Protein AF-0000000079048968 (afdb_homodimer)

Structure (mmCIF, N/CA/C/O backbone):
data_AF-0000000079048968-model_v1
#
loop_
_entity.id
_entity.type
_entity.pdbx_description
1 polymer 'Uncharacterized protein'
#
loop_
_atom_site.group_PDB
_atom_site.id
_atom_site.type_symbol
_atom_site.label_atom_id
_atom_site.label_alt_id
_atom_site.label_comp_id
_atom_site.label_asym_id
_atom_site.label_entity_id
_atom_site.label_seq_id
_atom_site.pdbx_PDB_ins_code
_atom_site.Cartn_x
_atom_site.Cartn_y
_atom_site.Cartn_z
_atom_site.occupancy
_atom_site.B_iso_or_equiv
_atom_site.auth_seq_id
_atom_site.auth_comp_id
_atom_site.auth_asym_id
_atom_site.auth_atom_id
_atom_site.pdbx_PDB_model_num
ATOM 1 N N . MET A 1 1 ? -10.867 -33.219 4.945 1 29.56 1 MET A N 1
ATOM 2 C CA . MET A 1 1 ? -9.625 -32.438 4.965 1 29.56 1 MET A CA 1
ATOM 3 C C . MET A 1 1 ? -9.797 -31.125 4.215 1 29.56 1 MET A C 1
ATOM 5 O O . MET A 1 1 ? -9.844 -31.094 2.984 1 29.56 1 MET A O 1
ATOM 9 N N . SER A 1 2 ? -10.805 -30.359 4.574 1 35.84 2 SER A N 1
ATOM 10 C CA . SER A 1 2 ? -11.273 -29.141 3.926 1 35.84 2 SER A CA 1
ATOM 11 C C . SER A 1 2 ? -10.117 -28.203 3.59 1 35.84 2 SER A C 1
ATOM 13 O O . SER A 1 2 ? -9.336 -27.844 4.469 1 35.84 2 SER A O 1
ATOM 15 N N . SER A 1 3 ? -9.398 -28.422 2.566 1 40.25 3 SER A N 1
ATOM 16 C CA . SER A 1 3 ? -8.266 -27.672 2.027 1 40.25 3 SER A CA 1
ATOM 17 C C . SER A 1 3 ? -8.391 -26.188 2.316 1 40.25 3 SER A C 1
ATOM 19 O O . SER A 1 3 ? -9.297 -25.531 1.809 1 40.25 3 SER A O 1
ATOM 21 N N . ILE A 1 4 ? -8.297 -25.797 3.586 1 47.09 4 ILE A N 1
ATOM 22 C CA . ILE A 1 4 ? -8.453 -24.422 4.074 1 47.09 4 ILE A CA 1
ATOM 23 C C . ILE A 1 4 ? -7.734 -23.453 3.143 1 47.09 4 ILE A C 1
ATOM 25 O O . ILE A 1 4 ? -6.516 -23.531 2.98 1 47.09 4 ILE A O 1
ATOM 29 N N . SER A 1 5 ? -8.453 -23.125 2.072 1 58.25 5 SER A N 1
ATOM 30 C CA . SER A 1 5 ? -7.996 -22.359 0.923 1 58.25 5 SER A CA 1
ATOM 31 C C . SER A 1 5 ? -7.184 -21.141 1.362 1 58.25 5 SER A C 1
ATOM 33 O O . SER A 1 5 ? -7.598 -20.406 2.256 1 58.25 5 SER A O 1
ATOM 35 N N . ARG A 1 6 ? -5.754 -21.203 1.35 1 74.44 6 ARG A N 1
ATOM 36 C CA . ARG A 1 6 ? -4.75 -20.188 1.641 1 74.44 6 ARG A CA 1
ATOM 37 C C . ARG A 1 6 ? -5.113 -18.859 0.983 1 74.44 6 ARG A C 1
ATOM 39 O O . ARG A 1 6 ? -5.602 -18.828 -0.147 1 74.44 6 ARG A O 1
ATOM 46 N N . LEU A 1 7 ? -5.289 -17.781 1.791 1 82.94 7 LEU A N 1
ATOM 47 C CA . LEU A 1 7 ? -5.562 -16.453 1.263 1 82.94 7 LEU A CA 1
ATOM 48 C C . LEU A 1 7 ? -4.508 -16.047 0.236 1 82.94 7 LEU A C 1
ATOM 50 O O . LEU A 1 7 ? -3.311 -16.219 0.468 1 82.94 7 LEU A O 1
ATOM 54 N N . SER A 1 8 ? -5.008 -15.656 -0.908 1 87.38 8 SER A N 1
ATOM 55 C CA . SER A 1 8 ? -4.105 -15.039 -1.877 1 87.38 8 SER A CA 1
ATOM 56 C C . SER A 1 8 ? -3.631 -13.672 -1.397 1 87.38 8 SER A C 1
ATOM 58 O O . SER A 1 8 ? -4.191 -13.109 -0.454 1 87.38 8 SER A O 1
ATOM 60 N N . THR A 1 9 ? -2.658 -13.25 -1.982 1 89.62 9 THR A N 1
ATOM 61 C CA . THR A 1 9 ? -2.164 -11.906 -1.68 1 89.62 9 THR A CA 1
ATOM 62 C C . THR A 1 9 ? -3.293 -10.883 -1.765 1 89.62 9 THR A C 1
ATOM 64 O O . THR A 1 9 ? -3.43 -10.031 -0.887 1 89.62 9 THR A O 1
ATOM 67 N N . VAL A 1 10 ? -4.078 -10.953 -2.768 1 88.38 10 VAL A N 1
ATOM 68 C CA . VAL A 1 10 ? -5.18 -10.031 -3.01 1 88.38 10 VAL A CA 1
ATOM 69 C C . VAL A 1 10 ? -6.211 -10.148 -1.89 1 88.38 10 VAL A C 1
ATOM 71 O O . VAL A 1 10 ? -6.734 -9.133 -1.414 1 88.38 10 VAL A O 1
ATOM 74 N N . GLU A 1 11 ? -6.484 -11.406 -1.559 1 89.88 11 GLU A N 1
ATOM 75 C CA . GLU A 1 11 ? -7.453 -11.609 -0.484 1 89.88 11 GLU A CA 1
ATOM 76 C C . GLU A 1 11 ? -6.945 -11.031 0.832 1 89.88 11 GLU A C 1
ATOM 78 O O . GLU A 1 11 ? -7.727 -10.484 1.618 1 89.88 11 GLU A O 1
ATOM 83 N N . VAL A 1 12 ? -5.746 -11.18 1.106 1 92 12 VAL A N 1
ATOM 84 C CA . VAL A 1 12 ? -5.137 -10.586 2.293 1 92 12 VAL A CA 1
ATOM 85 C C . VAL A 1 12 ? -5.328 -9.078 2.273 1 92 12 VAL A C 1
ATOM 87 O O . VAL A 1 12 ? -5.734 -8.484 3.277 1 92 12 VAL A O 1
ATOM 90 N N . MET A 1 13 ? -5.098 -8.422 1.169 1 92.12 13 MET A N 1
ATOM 91 C CA . MET A 1 13 ? -5.234 -6.977 1.039 1 92.12 13 MET A CA 1
ATOM 92 C C . MET A 1 13 ? -6.691 -6.551 1.221 1 92.12 13 MET A C 1
ATOM 94 O O . MET A 1 13 ? -6.969 -5.52 1.832 1 92.12 13 MET A O 1
ATOM 98 N N . ARG A 1 14 ? -7.516 -7.367 0.706 1 91.5 14 ARG A N 1
ATOM 99 C CA . ARG A 1 14 ? -8.945 -7.086 0.816 1 91.5 14 ARG A CA 1
ATOM 100 C C . ARG A 1 14 ? -9.398 -7.137 2.271 1 91.5 14 ARG A C 1
ATOM 102 O O . ARG A 1 14 ? -10.094 -6.23 2.738 1 91.5 14 ARG A O 1
ATOM 109 N N . VAL A 1 15 ? -9.023 -8.125 2.941 1 89.81 15 VAL A N 1
ATOM 110 C CA . VAL A 1 15 ? -9.406 -8.297 4.34 1 89.81 15 VAL A CA 1
ATOM 111 C C . VAL A 1 15 ? -8.766 -7.211 5.188 1 89.81 15 VAL A C 1
ATOM 113 O O . VAL A 1 15 ? -9.414 -6.625 6.062 1 89.81 15 VAL A O 1
ATOM 116 N N . ALA A 1 16 ? -7.492 -6.941 4.961 1 90.38 16 ALA A N 1
ATOM 117 C CA . ALA A 1 16 ? -6.797 -5.891 5.703 1 90.38 16 ALA A CA 1
ATOM 118 C C . ALA A 1 16 ? -7.469 -4.539 5.492 1 90.38 16 ALA A C 1
ATOM 120 O O . ALA A 1 16 ? -7.629 -3.764 6.438 1 90.38 16 ALA A O 1
ATOM 121 N N . GLY A 1 17 ? -7.832 -4.223 4.215 1 90.38 17 GLY A N 1
ATOM 122 C CA . GLY A 1 17 ? -8.539 -2.986 3.92 1 90.38 17 GLY A CA 1
ATOM 123 C C . GLY A 1 17 ? -9.852 -2.855 4.672 1 90.38 17 GLY A C 1
ATOM 124 O O . GLY A 1 17 ? -10.156 -1.79 5.215 1 90.38 17 GLY A O 1
ATOM 125 N N . ALA A 1 18 ? -10.586 -3.912 4.727 1 86.38 18 ALA A N 1
ATOM 126 C CA . ALA A 1 18 ? -11.859 -3.908 5.438 1 86.38 18 ALA A CA 1
ATOM 127 C C . ALA A 1 18 ? -11.656 -3.684 6.934 1 86.38 18 ALA A C 1
ATOM 129 O O . ALA A 1 18 ? -12.422 -2.959 7.57 1 86.38 18 ALA A O 1
ATOM 130 N N . ARG A 1 19 ? -10.727 -4.336 7.422 1 83.81 19 ARG A N 1
ATOM 131 C CA . ARG A 1 19 ? -10.398 -4.176 8.836 1 83.81 19 ARG A CA 1
ATOM 132 C C . ARG A 1 19 ? -9.977 -2.742 9.141 1 83.81 19 ARG A C 1
ATOM 134 O O . ARG A 1 19 ? -10.352 -2.189 10.18 1 83.81 19 ARG A O 1
ATOM 141 N N . PHE A 1 20 ? -9.211 -2.213 8.352 1 87.25 20 PHE A N 1
ATOM 142 C CA . PHE A 1 20 ? -8.734 -0.844 8.5 1 87.25 20 PHE A CA 1
ATOM 143 C C . PHE A 1 20 ? -9.898 0.135 8.547 1 87.25 20 PHE A C 1
ATOM 145 O O . PHE A 1 20 ? -9.891 1.081 9.336 1 87.25 20 PHE A O 1
ATOM 152 N N . ILE A 1 21 ? -10.852 -0.033 7.652 1 83.75 21 ILE A N 1
ATOM 153 C CA . ILE A 1 21 ? -12.023 0.832 7.621 1 83.75 21 ILE A CA 1
ATOM 154 C C . ILE A 1 21 ? -12.805 0.681 8.922 1 83.75 21 ILE A C 1
ATOM 156 O O . ILE A 1 21 ? -13.266 1.671 9.5 1 83.75 21 ILE A O 1
ATOM 160 N N . GLN A 1 22 ? -12.977 -0.577 9.289 1 78.38 22 GLN A N 1
ATOM 161 C CA . GLN A 1 22 ? -13.789 -0.859 10.469 1 78.38 22 GLN A CA 1
ATOM 162 C C . GLN A 1 22 ? -13.07 -0.428 11.742 1 78.38 22 GLN A C 1
ATOM 164 O O . GLN A 1 22 ? -13.695 0.061 12.68 1 78.38 22 GLN A O 1
ATOM 169 N N . PHE A 1 23 ? -11.789 -0.833 11.797 1 71 23 PHE A N 1
ATOM 170 C CA . PHE A 1 23 ? -11.039 -0.586 13.023 1 71 23 PHE A CA 1
ATOM 171 C C . PHE A 1 23 ? -10.039 0.549 12.82 1 71 23 PHE A C 1
ATOM 173 O O . PHE A 1 23 ? -9.383 0.633 11.781 1 71 23 PHE A O 1
ATOM 180 N N . SER A 1 24 ? -10.469 1.786 12.836 1 58.38 24 SER A N 1
ATOM 181 C CA . SER A 1 24 ? -9.578 2.924 12.609 1 58.38 24 SER A CA 1
ATOM 182 C C . SER A 1 24 ? -8.188 2.656 13.164 1 58.38 24 SER A C 1
ATOM 184 O O . SER A 1 24 ? -7.977 1.686 13.891 1 58.38 24 SER A O 1
ATOM 186 N N . SER A 1 25 ? -7.18 3.48 12.578 1 57.44 25 SER A N 1
ATOM 187 C CA . SER A 1 25 ? -5.809 3.588 13.07 1 57.44 25 SER A CA 1
ATOM 188 C C . SER A 1 25 ? -5.766 3.701 14.586 1 57.44 25 SER A C 1
ATOM 190 O O . SER A 1 25 ? -4.695 3.65 15.195 1 57.44 25 SER A O 1
ATOM 192 N N . GLN A 1 26 ? -6.938 3.92 15.133 1 52.16 26 GLN A N 1
ATOM 193 C CA . GLN A 1 26 ? -6.961 4.227 16.562 1 52.16 26 GLN A CA 1
ATOM 194 C C . GLN A 1 26 ? -6.496 3.031 17.391 1 52.16 26 GLN A C 1
ATOM 196 O O . GLN A 1 26 ? -5.953 3.201 18.469 1 52.16 26 GLN A O 1
ATOM 201 N N . ARG A 1 27 ? -6.859 1.963 16.938 1 51.16 27 ARG A N 1
ATOM 202 C CA . ARG A 1 27 ? -6.344 0.844 17.719 1 51.16 27 ARG A CA 1
ATOM 203 C C . ARG A 1 27 ? -4.828 0.943 17.891 1 51.16 27 ARG A C 1
ATOM 205 O O . ARG A 1 27 ? -4.277 0.485 18.891 1 51.16 27 ARG A O 1
ATOM 212 N N . TYR A 1 28 ? -4.207 1.439 16.781 1 52.19 28 TYR A N 1
ATOM 213 C CA . TYR A 1 28 ? -2.756 1.553 16.891 1 52.19 28 TYR A CA 1
ATOM 214 C C . TYR A 1 28 ? -2.365 2.826 17.641 1 52.19 28 TYR A C 1
ATOM 216 O 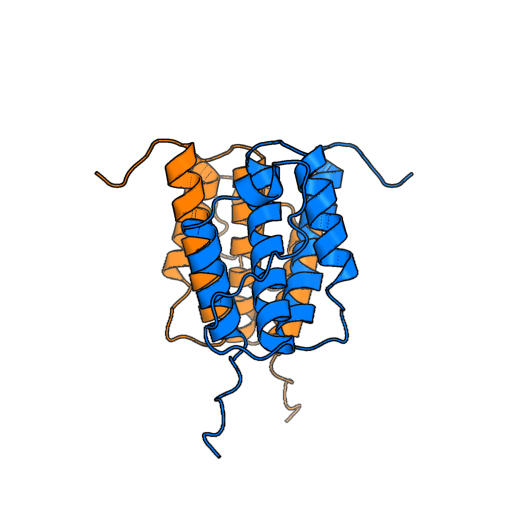O . TYR A 1 28 ? -1.198 3.012 17.984 1 52.19 28 TYR A O 1
ATOM 224 N N . ALA A 1 29 ? -3.158 3.754 17.625 1 47.25 29 ALA A N 1
ATOM 225 C CA . ALA A 1 29 ? -2.873 4.965 18.391 1 47.25 29 ALA A CA 1
ATOM 226 C C . ALA A 1 29 ? -2.66 4.641 19.875 1 47.25 29 ALA A C 1
ATOM 228 O O . ALA A 1 29 ? -2.002 5.395 20.594 1 47.25 29 ALA A O 1
ATOM 229 N N . ASP A 1 30 ? -3.623 4.055 20.562 1 47.16 30 ASP A N 1
ATOM 230 C CA . ASP A 1 30 ? -3.42 3.826 22 1 47.16 30 ASP A CA 1
ATOM 231 C C . ASP A 1 30 ? -2.199 2.941 22.25 1 47.16 30 ASP A C 1
ATOM 233 O O . ASP A 1 30 ? -1.809 2.158 21.375 1 47.16 30 ASP A O 1
ATOM 237 N N . ASP A 1 31 ? -1.173 3.496 23.031 1 44.66 31 ASP A N 1
ATOM 238 C CA . ASP A 1 31 ? 0.094 2.895 23.438 1 44.66 31 ASP A CA 1
ATOM 239 C C . ASP A 1 31 ? 0.018 1.371 23.391 1 44.66 31 ASP A C 1
ATOM 241 O O . ASP A 1 31 ? 1.009 0.687 23.656 1 44.66 31 ASP A O 1
ATOM 245 N N . SER A 1 32 ? -1.001 0.853 23.625 1 41.59 32 SER A N 1
ATOM 246 C CA . SER A 1 32 ? -0.986 -0.601 23.75 1 41.59 32 SER A CA 1
ATOM 247 C C . SER A 1 32 ? -0.974 -1.275 22.375 1 41.59 32 SER A C 1
ATOM 249 O O . SER A 1 32 ? -1.974 -1.248 21.656 1 41.59 32 SER A O 1
ATOM 251 N N . ILE A 1 33 ? -0.007 -1.02 21.562 1 44.31 33 ILE A N 1
ATOM 252 C CA . ILE A 1 33 ? 0.066 -1.93 20.422 1 44.31 33 ILE A CA 1
ATOM 253 C C . ILE A 1 33 ? -0.7 -3.213 20.734 1 44.31 33 ILE A C 1
ATOM 255 O O . ILE A 1 33 ? -0.333 -3.953 21.656 1 44.31 33 ILE A O 1
ATOM 259 N N . PRO A 1 34 ? -1.94 -3.266 20.797 1 39.47 34 PRO A N 1
ATOM 260 C CA . PRO A 1 34 ? -2.527 -4.535 21.234 1 39.47 34 PRO A CA 1
ATOM 261 C C . PRO A 1 34 ? -1.758 -5.75 20.719 1 39.47 34 PRO A C 1
ATOM 263 O O . PRO A 1 34 ? -1.292 -5.75 19.578 1 39.47 34 PRO A O 1
ATOM 266 N N . LYS A 1 35 ? -0.918 -6.219 21.578 1 39.16 35 LYS A N 1
ATOM 267 C CA . LYS A 1 35 ? -0.335 -7.523 21.281 1 39.16 35 LYS A CA 1
ATOM 268 C C . LYS A 1 35 ? -1.228 -8.32 20.328 1 39.16 35 LYS A C 1
ATOM 270 O O . LYS A 1 35 ? -0.743 -9.18 19.594 1 39.16 35 LYS A O 1
ATOM 275 N N . HIS A 1 36 ? -2.492 -8.656 20.906 1 38.12 36 HIS A N 1
ATOM 276 C CA . HIS A 1 36 ? -3.299 -9.68 20.25 1 38.12 36 HIS A CA 1
ATOM 277 C C . HIS A 1 36 ? -3.76 -9.211 18.875 1 38.12 36 HIS A C 1
ATOM 279 O O . HIS A 1 36 ? -4.941 -8.914 18.688 1 38.12 36 HIS A O 1
ATOM 285 N N . VAL A 1 37 ? -3.346 -8.102 18.469 1 40.94 37 VAL A N 1
ATOM 286 C CA . VAL A 1 37 ? -3.824 -7.578 17.203 1 40.94 37 VAL A CA 1
ATOM 287 C C . VAL A 1 37 ? -4.531 -8.688 16.422 1 40.94 37 VAL A C 1
ATOM 289 O O . VAL A 1 37 ? -5.609 -8.469 15.859 1 40.94 37 VAL A O 1
ATOM 292 N N . LEU A 1 38 ? -3.771 -9.477 15.547 1 41.47 38 LEU A N 1
ATOM 293 C CA . LEU A 1 38 ? -4.656 -10.195 14.633 1 41.47 38 LEU A CA 1
ATOM 294 C C . LEU A 1 38 ? -5.797 -10.867 15.398 1 41.47 38 LEU A C 1
ATOM 296 O O . LEU A 1 38 ? -5.602 -11.914 16.016 1 41.47 38 LEU A O 1
ATOM 300 N N . GLY A 1 39 ? -6.227 -10.289 16.344 1 38.47 39 GLY A N 1
ATOM 301 C CA . GLY A 1 39 ? -7.531 -10.844 16.688 1 38.47 39 GLY A CA 1
ATOM 302 C C . GLY A 1 39 ? -8.305 -11.32 15.461 1 38.47 39 GLY A C 1
ATOM 303 O O . GLY A 1 39 ? -9.195 -10.625 14.977 1 38.47 39 GLY A O 1
ATOM 304 N N . CYS A 1 40 ? -7.602 -11.562 14.523 1 38.53 40 CYS A N 1
ATOM 305 C CA . CYS A 1 40 ? -8.32 -12.211 13.43 1 38.53 40 CYS A CA 1
ATOM 306 C C . CYS A 1 40 ? -9.523 -12.977 13.953 1 38.53 40 CYS A C 1
ATOM 308 O O . CYS A 1 40 ? -9.391 -13.859 14.805 1 38.53 40 CYS A O 1
ATOM 310 N N . THR A 1 41 ? -10.453 -12.273 14.352 1 43.78 41 THR A N 1
ATOM 311 C CA . THR A 1 41 ? -11.625 -13.133 14.289 1 43.78 41 THR A CA 1
ATOM 312 C C . THR A 1 41 ? -11.414 -14.266 13.289 1 43.78 41 THR A C 1
ATOM 314 O O . THR A 1 41 ? -10.727 -14.094 12.281 1 43.78 41 THR A O 1
ATOM 317 N N . PRO A 1 42 ? -11.578 -15.516 13.758 1 50.94 42 PRO A N 1
ATOM 318 C CA . PRO A 1 42 ? -11.328 -16.766 13.031 1 50.94 42 PRO A CA 1
ATOM 319 C C . PRO A 1 42 ? -11.812 -16.719 11.586 1 50.94 42 PRO A C 1
ATOM 321 O O . PRO A 1 42 ? -13.016 -16.594 11.344 1 50.94 42 PRO A O 1
ATOM 324 N N . LEU A 1 43 ? -11.344 -15.688 10.859 1 58.81 43 LEU A N 1
ATOM 325 C CA . LEU A 1 43 ? -11.734 -15.992 9.484 1 58.81 43 LEU A CA 1
ATOM 326 C C . LEU A 1 43 ? -11.219 -17.359 9.062 1 58.81 43 LEU A C 1
ATOM 328 O O . LEU A 1 43 ? -11.141 -17.656 7.871 1 58.81 43 LEU A O 1
ATOM 332 N N . GLY A 1 44 ? -11.031 -18.016 10.398 1 73.25 44 GLY A N 1
ATOM 333 C CA . GLY A 1 44 ? -10.516 -19.328 10.055 1 73.25 44 GLY A CA 1
ATOM 334 C C . GLY A 1 44 ? -9.164 -19.281 9.359 1 73.25 44 GLY A C 1
ATOM 335 O O . GLY A 1 44 ? -8.82 -20.172 8.578 1 73.25 44 GLY A O 1
ATOM 336 N N . LEU A 1 45 ? -8.445 -18.188 9.68 1 77.06 45 LEU A N 1
ATOM 337 C CA . LEU A 1 45 ? -7.16 -18.016 9 1 77.06 45 LEU A CA 1
ATOM 338 C C . LEU A 1 45 ? -6.062 -18.797 9.711 1 77.06 45 LEU A C 1
ATOM 340 O O . LEU A 1 45 ? -6.113 -18.984 10.93 1 77.06 45 LEU A O 1
ATOM 344 N N . SER A 1 46 ? -5.141 -19.25 8.875 1 85.81 46 SER A N 1
ATOM 345 C CA . SER A 1 46 ? -3.918 -19.812 9.438 1 85.81 46 SER A CA 1
ATOM 346 C C . SER A 1 46 ? -3.084 -18.75 10.133 1 85.81 46 SER A C 1
ATOM 348 O O . SER A 1 46 ? -3.357 -17.562 9.992 1 85.81 46 SER A O 1
ATOM 350 N N . ASP A 1 47 ? -2.152 -19.219 10.93 1 84.38 47 ASP A N 1
ATOM 351 C CA . ASP A 1 47 ? -1.265 -18.281 11.609 1 84.38 47 ASP A CA 1
ATOM 352 C C . ASP A 1 47 ? -0.576 -17.344 10.617 1 84.38 47 ASP A C 1
ATOM 354 O O . ASP A 1 47 ? -0.477 -16.141 10.859 1 84.38 47 ASP A O 1
ATOM 358 N N . GLN A 1 48 ? -0.081 -17.859 9.531 1 88.62 48 GLN A N 1
ATOM 359 C CA . GLN A 1 48 ? 0.603 -17.047 8.531 1 88.62 48 GLN A CA 1
ATOM 360 C C . GLN A 1 48 ? -0.355 -16.062 7.879 1 88.62 48 GLN A C 1
ATOM 362 O O . GLN A 1 48 ? 0.012 -14.914 7.625 1 88.62 48 GLN A O 1
ATOM 367 N N . GLU A 1 49 ? -1.534 -16.531 7.621 1 88.5 49 GLU A N 1
ATOM 368 C CA . GLU A 1 49 ? -2.535 -15.648 7.027 1 88.5 49 GLU A CA 1
ATOM 369 C C . GLU A 1 49 ? -2.873 -14.484 7.961 1 88.5 49 GLU A C 1
ATOM 371 O O . GLU A 1 49 ? -3.018 -13.344 7.512 1 88.5 49 GLU A O 1
ATOM 376 N N . ALA A 1 50 ? -3.01 -14.742 9.125 1 87.31 50 ALA A N 1
ATOM 377 C CA . ALA A 1 50 ? -3.305 -13.703 10.117 1 87.31 50 ALA A CA 1
ATOM 378 C C . ALA A 1 50 ? -2.174 -12.688 10.195 1 87.31 50 ALA A C 1
ATOM 380 O O . ALA A 1 50 ? -2.422 -11.484 10.305 1 87.31 50 ALA A O 1
ATOM 381 N N . LYS A 1 51 ? -0.987 -13.18 10.18 1 89.81 51 LYS A N 1
ATOM 382 C CA . LYS A 1 51 ? 0.175 -12.297 10.203 1 89.81 51 LYS A CA 1
ATOM 383 C C . LYS A 1 51 ? 0.22 -11.414 8.953 1 89.81 5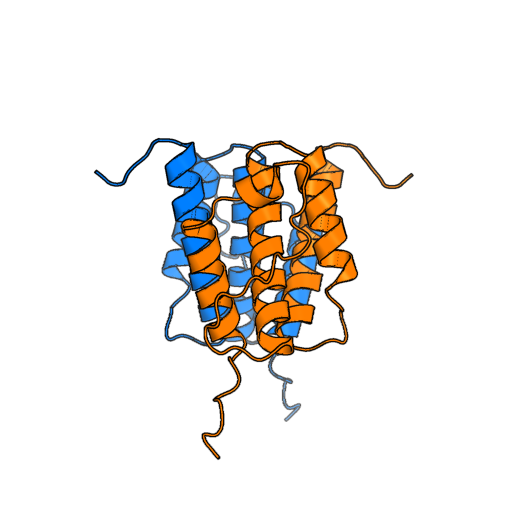1 LYS A C 1
ATOM 385 O O . LYS A 1 51 ? 0.575 -10.242 9.031 1 89.81 51 LYS A O 1
ATOM 390 N N . ASP A 1 52 ? -0.139 -12.039 7.906 1 93.31 52 ASP A N 1
ATOM 391 C CA . ASP A 1 52 ? -0.143 -11.297 6.648 1 93.31 52 ASP A CA 1
ATOM 392 C C . ASP A 1 52 ? -1.209 -10.203 6.66 1 93.31 52 ASP A C 1
ATOM 394 O O . ASP A 1 52 ? -0.965 -9.086 6.199 1 93.31 52 ASP A O 1
ATOM 398 N N . VAL A 1 53 ? -2.336 -10.516 7.121 1 91.19 53 VAL A N 1
ATOM 399 C CA . VAL A 1 53 ? -3.41 -9.531 7.215 1 91.19 53 VAL A CA 1
ATOM 400 C C . VAL A 1 53 ? -2.996 -8.406 8.156 1 91.19 53 VAL A C 1
ATOM 402 O O . VAL A 1 53 ? -3.219 -7.227 7.863 1 91.19 53 VAL A O 1
ATOM 405 N N . GLU A 1 54 ? -2.438 -8.766 9.242 1 90.06 54 GLU A N 1
ATOM 406 C CA . GLU A 1 54 ? -1.98 -7.766 10.195 1 90.06 54 GLU A CA 1
ATOM 407 C C . GLU A 1 54 ? -0.92 -6.855 9.586 1 90.06 54 GLU A C 1
ATOM 409 O O . GLU A 1 54 ? -0.935 -5.641 9.797 1 90.06 54 GLU A O 1
ATOM 414 N N . LEU A 1 55 ? -0.042 -7.453 8.914 1 93.5 55 LEU A N 1
ATOM 415 C CA . LEU A 1 55 ? 1.031 -6.688 8.289 1 93.5 55 LEU A CA 1
ATOM 416 C C . LEU A 1 55 ? 0.468 -5.676 7.293 1 93.5 55 LEU A C 1
ATOM 418 O O . LEU A 1 55 ? 0.878 -4.512 7.285 1 93.5 55 LEU A O 1
ATOM 422 N N . ALA A 1 56 ? -0.42 -6.176 6.465 1 93.38 56 ALA A N 1
ATOM 423 C CA . ALA A 1 56 ? -1.065 -5.285 5.504 1 93.38 56 ALA A CA 1
ATOM 424 C C . ALA A 1 56 ? -1.857 -4.191 6.215 1 93.38 56 ALA A C 1
ATOM 426 O O . ALA A 1 56 ? -1.865 -3.039 5.781 1 93.38 56 ALA A O 1
ATOM 427 N N . HIS A 1 57 ? -2.457 -4.516 7.266 1 90.44 57 HIS A N 1
ATOM 428 C CA . HIS A 1 57 ? -3.189 -3.551 8.078 1 90.44 57 HIS A CA 1
ATOM 429 C C . HIS A 1 57 ? -2.25 -2.512 8.68 1 90.44 57 HIS A C 1
ATOM 431 O O . HIS A 1 57 ? -2.592 -1.329 8.75 1 90.44 57 HIS A O 1
ATOM 437 N N . LEU A 1 58 ? -1.158 -2.904 9.141 1 91.19 58 LEU A N 1
ATOM 438 C CA . LEU A 1 58 ? -0.175 -1.999 9.727 1 91.19 58 LEU A CA 1
ATOM 439 C C . LEU A 1 58 ? 0.279 -0.958 8.711 1 91.19 58 LEU A C 1
ATOM 441 O O . LEU A 1 58 ? 0.475 0.209 9.055 1 91.19 58 LEU A O 1
ATOM 445 N N . LEU A 1 59 ? 0.469 -1.429 7.488 1 93.25 59 LEU A N 1
ATOM 446 C CA . LEU A 1 59 ? 0.866 -0.491 6.445 1 93.25 59 LEU A CA 1
ATOM 447 C C . LEU A 1 59 ? -0.193 0.59 6.254 1 93.25 59 LEU A C 1
ATOM 449 O O . LEU A 1 59 ? 0.135 1.773 6.145 1 93.25 59 LEU A O 1
ATOM 453 N N . LEU A 1 60 ? -1.436 0.163 6.238 1 92.12 60 LEU A N 1
ATOM 454 C CA . LEU A 1 60 ? -2.533 1.112 6.086 1 92.12 60 LEU A CA 1
ATOM 455 C C . LEU A 1 60 ? -2.617 2.043 7.289 1 92.12 60 LEU A C 1
ATOM 457 O O . LEU A 1 60 ? -2.836 3.248 7.137 1 92.12 60 LEU A O 1
ATOM 461 N N . ALA A 1 61 ? -2.441 1.527 8.438 1 90.75 61 ALA A N 1
ATOM 462 C CA . ALA A 1 61 ? -2.492 2.324 9.664 1 90.75 61 ALA A CA 1
ATOM 463 C C . ALA A 1 61 ? -1.341 3.324 9.711 1 90.75 61 ALA A C 1
ATOM 465 O O . ALA A 1 61 ? -1.516 4.457 10.164 1 90.75 61 ALA A O 1
ATOM 466 N N . PHE A 1 62 ? -0.216 2.908 9.25 1 90.94 62 PHE A N 1
ATOM 467 C CA . PHE A 1 62 ? 0.952 3.777 9.164 1 90.94 62 PHE A CA 1
ATOM 468 C C . PHE A 1 62 ? 0.652 5.016 8.328 1 90.94 62 PHE A C 1
ATOM 470 O O . PHE A 1 62 ? 0.939 6.137 8.742 1 90.94 62 PHE A O 1
ATOM 477 N N . THR A 1 63 ? 0.129 4.773 7.129 1 90.5 63 THR A N 1
ATOM 478 C CA . THR A 1 63 ? -0.187 5.867 6.215 1 90.5 63 THR A CA 1
ATOM 479 C C . THR A 1 63 ? -1.241 6.789 6.816 1 90.5 63 THR A C 1
ATOM 481 O O . THR A 1 63 ? -1.202 8.008 6.609 1 90.5 63 THR A O 1
ATOM 484 N N . ASP A 1 64 ? -2.145 6.266 7.602 1 87.19 64 ASP A N 1
ATOM 485 C CA . ASP A 1 64 ? -3.197 7.035 8.258 1 87.19 64 ASP A CA 1
ATOM 486 C C . ASP A 1 64 ? -2.619 7.965 9.32 1 87.19 64 ASP A C 1
ATOM 488 O O . ASP A 1 64 ? -3.033 9.117 9.438 1 87.19 64 ASP A O 1
ATOM 492 N N . MET A 1 65 ? -1.638 7.434 10.055 1 88 65 MET A N 1
ATOM 493 C CA . MET A 1 65 ? -1.038 8.234 11.125 1 88 65 MET A CA 1
ATOM 494 C C . MET A 1 65 ? -0.154 9.336 10.547 1 88 65 MET A C 1
ATOM 496 O O . MET A 1 65 ? -0.055 10.422 11.125 1 88 65 MET A O 1
ATOM 500 N N . VAL A 1 66 ? 0.431 9.062 9.414 1 84.81 66 VAL A N 1
ATOM 501 C CA . VAL A 1 66 ? 1.195 10.086 8.719 1 84.81 66 VAL A CA 1
ATOM 502 C C . VAL A 1 66 ? 0.262 11.211 8.266 1 84.81 66 VAL A C 1
ATOM 504 O O . VAL A 1 66 ? 0.575 12.391 8.438 1 84.81 66 VAL A O 1
ATOM 507 N N . GLY A 1 67 ? -0.857 10.852 7.793 1 82.81 67 GLY A N 1
ATOM 508 C CA . GLY A 1 67 ? -1.849 11.82 7.359 1 82.81 67 GLY A CA 1
ATOM 509 C C . GLY A 1 67 ? -2.363 12.695 8.492 1 82.81 67 GLY A C 1
ATOM 510 O O . GLY A 1 67 ? -2.645 13.875 8.289 1 82.81 67 GLY A O 1
ATOM 511 N N . LYS A 1 68 ? -2.43 12.109 9.602 1 82.5 68 LYS A N 1
ATOM 512 C CA . LYS A 1 68 ? -2.906 12.828 10.781 1 82.5 68 LYS A CA 1
ATOM 513 C C . LYS A 1 68 ? -1.77 13.578 11.461 1 82.5 68 LYS A C 1
ATOM 515 O O . LYS A 1 68 ? -1.971 14.211 12.508 1 82.5 68 LYS A O 1
ATOM 520 N N . GLN A 1 69 ? -0.608 13.453 10.914 1 83.19 69 GLN A N 1
ATOM 521 C CA . GLN A 1 69 ? 0.609 14.094 11.406 1 83.19 69 GLN A CA 1
ATOM 522 C C . GLN A 1 69 ? 0.927 13.648 12.828 1 83.19 69 GLN A C 1
ATOM 524 O O . GLN A 1 69 ? 1.364 14.445 13.656 1 83.19 69 GLN A O 1
ATOM 529 N N . GLN A 1 70 ? 0.545 12.453 13.148 1 85.38 70 GLN A N 1
ATOM 530 C CA . GLN A 1 70 ? 0.952 11.789 14.383 1 85.38 70 GLN A CA 1
ATOM 531 C C . GLN A 1 70 ? 2.213 10.953 14.164 1 85.38 70 GLN A C 1
ATOM 533 O O . GLN A 1 70 ? 2.164 9.727 14.203 1 85.38 70 GLN A O 1
ATOM 538 N N . TYR A 1 71 ? 3.316 11.602 14.078 1 84.5 71 TYR A N 1
ATOM 539 C CA . TYR A 1 71 ? 4.555 11.031 13.57 1 84.5 71 TYR A CA 1
ATOM 540 C C . TYR A 1 71 ? 5.148 10.039 14.562 1 84.5 71 TYR A C 1
ATOM 542 O O . TYR A 1 71 ? 5.77 9.047 14.164 1 84.5 71 TYR A O 1
ATOM 550 N N . ASP A 1 72 ? 4.891 10.312 15.867 1 87.38 72 ASP A N 1
ATOM 551 C CA . ASP A 1 72 ? 5.387 9.352 16.844 1 87.38 72 ASP A CA 1
ATOM 552 C C . ASP A 1 72 ? 4.684 8 16.703 1 87.38 72 ASP A C 1
ATOM 554 O O . ASP A 1 72 ? 5.324 6.949 16.75 1 87.38 72 ASP A O 1
ATOM 558 N N . ARG A 1 73 ? 3.439 8.062 16.531 1 86.75 73 ARG A N 1
ATOM 559 C CA . ARG A 1 73 ? 2.666 6.844 16.312 1 86.75 73 ARG A CA 1
ATOM 560 C C . ARG A 1 73 ? 3.002 6.211 14.969 1 86.75 73 ARG A C 1
ATOM 562 O O . ARG A 1 73 ? 3.131 4.992 14.867 1 86.75 73 ARG A O 1
ATOM 569 N N . ALA A 1 74 ? 3.074 7.047 13.953 1 89.69 74 ALA A N 1
ATOM 570 C CA . ALA A 1 74 ? 3.451 6.562 12.633 1 89.69 74 ALA A CA 1
ATOM 571 C C . ALA A 1 74 ? 4.773 5.801 12.68 1 89.69 74 ALA A C 1
ATOM 573 O O . ALA A 1 74 ? 4.922 4.758 12.039 1 89.69 74 ALA A O 1
ATOM 574 N N . ARG A 1 75 ? 5.68 6.297 13.477 1 88.56 75 ARG A N 1
ATOM 575 C CA . ARG A 1 75 ? 6.996 5.676 13.586 1 88.56 75 ARG A CA 1
ATOM 576 C C . ARG A 1 75 ? 6.902 4.309 14.258 1 88.56 75 ARG A C 1
ATOM 578 O O . ARG A 1 75 ? 7.617 3.377 13.875 1 88.56 75 ARG A O 1
ATOM 585 N N . LYS A 1 76 ? 6.121 4.215 15.234 1 89.5 76 LYS A N 1
ATOM 586 C CA . LYS A 1 76 ? 5.91 2.926 15.891 1 89.5 76 LYS A CA 1
ATOM 587 C C . LYS A 1 76 ? 5.352 1.895 14.914 1 89.5 76 LYS A C 1
ATOM 589 O O . LYS A 1 76 ? 5.82 0.755 14.875 1 89.5 76 LYS A O 1
ATOM 594 N N . LEU A 1 77 ? 4.406 2.279 14.188 1 90.06 77 LEU A N 1
ATOM 595 C CA . LEU A 1 77 ? 3.791 1.398 13.195 1 90.06 77 LEU A CA 1
ATOM 596 C C . LEU A 1 77 ? 4.785 1.037 12.102 1 90.06 77 LEU A C 1
ATOM 598 O O . LEU A 1 77 ? 4.836 -0.111 11.648 1 90.06 77 LEU A O 1
ATOM 602 N N . GLN A 1 78 ? 5.52 2 11.672 1 92.06 78 GLN A N 1
ATOM 603 C CA . GLN A 1 78 ? 6.57 1.773 10.688 1 92.06 78 GLN A CA 1
ATOM 604 C C . GLN A 1 78 ? 7.582 0.743 11.188 1 92.06 78 GLN A C 1
ATOM 606 O O . GLN A 1 78 ? 8.008 -0.133 10.43 1 92.06 78 GLN A O 1
ATOM 611 N N . ASN A 1 79 ? 7.969 0.909 12.391 1 92.25 79 ASN A N 1
ATOM 612 C CA . ASN A 1 79 ? 8.898 -0.049 12.984 1 92.25 79 ASN A CA 1
ATOM 613 C C . ASN A 1 79 ? 8.312 -1.457 13.008 1 92.25 79 ASN A C 1
ATOM 615 O O . ASN A 1 79 ? 9.016 -2.434 12.75 1 92.25 79 ASN A O 1
ATOM 619 N N . LEU A 1 80 ? 7.109 -1.522 13.297 1 90.62 80 LEU A N 1
ATOM 620 C CA . LEU A 1 80 ? 6.438 -2.818 13.289 1 90.62 80 LEU A CA 1
ATOM 621 C C . LEU A 1 80 ? 6.406 -3.414 11.891 1 90.62 80 LEU A C 1
ATOM 623 O O . LEU A 1 80 ? 6.641 -4.609 11.711 1 90.62 80 LEU A O 1
ATOM 627 N N . CYS A 1 81 ? 6.078 -2.633 10.852 1 93.31 81 CYS A N 1
ATOM 628 C CA . CYS A 1 81 ? 6.133 -3.09 9.469 1 93.31 81 CYS A CA 1
ATOM 629 C C . CYS A 1 81 ? 7.52 -3.615 9.117 1 93.31 81 CYS A C 1
ATOM 631 O O . CYS A 1 81 ? 7.652 -4.68 8.516 1 93.31 81 CYS A O 1
ATOM 633 N N . HIS A 1 82 ? 8.484 -2.852 9.57 1 91.31 82 HIS A N 1
ATOM 634 C CA . HIS A 1 82 ? 9.867 -3.201 9.266 1 91.31 82 HIS A CA 1
ATOM 635 C C . HIS A 1 82 ? 10.25 -4.535 9.891 1 91.31 82 HIS A C 1
ATOM 637 O O . HIS A 1 82 ? 10.945 -5.344 9.273 1 91.31 82 HIS A O 1
ATOM 643 N N . PHE A 1 83 ? 9.805 -4.789 11.039 1 91.38 83 PHE A N 1
ATOM 644 C CA . PHE A 1 83 ? 10.148 -6 11.781 1 91.38 83 PHE A CA 1
ATOM 645 C C . PHE A 1 83 ? 9.422 -7.211 11.195 1 91.38 83 PHE A C 1
ATOM 647 O O . PHE A 1 83 ? 9.969 -8.312 11.172 1 91.38 83 PHE A O 1
ATOM 654 N N . LEU A 1 84 ? 8.266 -6.98 10.711 1 93.56 84 LEU A N 1
ATOM 655 C CA . LEU A 1 84 ? 7.406 -8.094 10.328 1 93.56 84 LEU A CA 1
ATOM 656 C C . LEU A 1 84 ? 7.508 -8.367 8.828 1 93.56 84 LEU A C 1
ATOM 658 O O . LEU A 1 84 ? 7.102 -9.43 8.359 1 93.56 84 LEU A O 1
ATOM 662 N N . SER A 1 85 ? 7.973 -7.461 8.094 1 94.75 85 SER A N 1
ATOM 663 C CA . SER A 1 85 ? 8.102 -7.656 6.656 1 94.75 85 SER A CA 1
ATOM 664 C C . SER A 1 85 ? 9.539 -7.977 6.266 1 94.75 85 SER A C 1
ATOM 666 O O . SER A 1 85 ? 10.438 -7.938 7.109 1 94.75 85 SER A O 1
ATOM 668 N N . SER A 1 86 ? 9.703 -8.453 5.012 1 94.06 86 SER A N 1
ATOM 669 C CA . SER A 1 86 ? 11.008 -8.812 4.473 1 94.06 86 SER A CA 1
ATOM 670 C C . SER A 1 86 ? 11.023 -8.711 2.949 1 94.06 86 SER A C 1
ATOM 672 O O . SER A 1 86 ? 10.047 -9.062 2.289 1 94.06 86 SER A O 1
ATOM 674 N N . SER A 1 87 ? 12.188 -8.336 2.418 1 92.38 87 SER A N 1
ATOM 675 C CA . SER A 1 87 ? 12.344 -8.266 0.968 1 92.38 87 SER A CA 1
ATOM 676 C C . SER A 1 87 ? 12.445 -9.656 0.35 1 92.38 87 SER A C 1
ATOM 678 O O . SER A 1 87 ? 12.336 -9.805 -0.868 1 92.38 87 SER A O 1
ATOM 680 N N . THR A 1 88 ? 12.641 -10.672 1.2 1 92.81 88 THR A N 1
ATOM 681 C CA . THR A 1 88 ? 12.766 -12.039 0.705 1 92.81 88 THR A CA 1
ATOM 682 C C . THR A 1 88 ? 11.633 -12.906 1.23 1 92.81 88 THR A C 1
ATOM 684 O O . THR A 1 88 ? 11.672 -14.133 1.095 1 92.81 88 THR A O 1
ATOM 687 N N . GLY A 1 89 ? 10.633 -12.328 1.88 1 93.62 89 GLY A N 1
ATOM 688 C CA . GLY A 1 89 ? 9.5 -13.07 2.408 1 93.62 89 GLY A CA 1
ATOM 689 C C . GLY A 1 89 ? 8.461 -13.414 1.352 1 93.62 89 GLY A C 1
ATOM 690 O O . GLY A 1 89 ? 8.781 -13.469 0.161 1 93.62 89 GLY A O 1
ATOM 691 N N . ASN A 1 90 ? 7.258 -13.812 1.799 1 92.19 90 ASN A N 1
ATOM 692 C CA . ASN A 1 90 ? 6.176 -14.07 0.855 1 92.19 90 ASN A CA 1
ATOM 693 C C . ASN A 1 90 ? 5.691 -12.789 0.188 1 92.19 90 ASN A C 1
ATOM 695 O O . ASN A 1 90 ? 6.23 -11.711 0.439 1 92.19 90 ASN A O 1
ATOM 699 N N . THR A 1 91 ? 4.797 -12.906 -0.665 1 92.75 91 THR A N 1
ATOM 700 C CA . THR A 1 91 ? 4.395 -11.797 -1.516 1 92.75 91 THR A CA 1
ATOM 701 C C . THR A 1 91 ? 3.875 -10.633 -0.675 1 92.75 91 THR A C 1
ATOM 703 O O . THR A 1 91 ? 4.215 -9.477 -0.929 1 92.75 91 THR A O 1
ATOM 706 N N . VAL A 1 92 ? 3.061 -10.875 0.324 1 94.5 92 VAL A N 1
ATOM 707 C CA . VAL A 1 92 ? 2.51 -9.82 1.173 1 94.5 92 VAL A CA 1
ATOM 708 C C . VAL A 1 92 ? 3.641 -9.109 1.916 1 94.5 92 VAL A C 1
ATOM 710 O O . VAL A 1 92 ? 3.678 -7.879 1.971 1 94.5 92 VAL A O 1
ATOM 713 N N . GLN A 1 93 ? 4.523 -9.883 2.455 1 95.12 93 GLN A N 1
ATOM 714 C CA . GLN A 1 93 ? 5.664 -9.336 3.182 1 95.12 93 GLN A CA 1
ATOM 715 C C . GLN A 1 93 ? 6.496 -8.414 2.291 1 95.12 93 GLN A C 1
ATOM 717 O O . GLN A 1 93 ? 6.934 -7.348 2.725 1 95.12 93 GLN A O 1
ATOM 722 N N . ARG A 1 94 ? 6.672 -8.875 1.127 1 94.19 94 ARG A N 1
ATOM 723 C CA . ARG A 1 94 ? 7.512 -8.109 0.212 1 94.19 94 ARG A CA 1
ATOM 724 C C . ARG A 1 94 ? 6.809 -6.84 -0.248 1 94.19 94 ARG A C 1
ATOM 726 O O . ARG A 1 94 ? 7.438 -5.785 -0.379 1 94.19 94 ARG A O 1
ATOM 733 N N . VAL A 1 95 ? 5.527 -6.879 -0.532 1 94.19 95 VAL A N 1
ATOM 734 C CA . VAL A 1 95 ? 4.75 -5.699 -0.904 1 94.19 95 VAL A CA 1
ATOM 735 C C . VAL A 1 95 ? 4.809 -4.664 0.216 1 94.19 95 VAL A C 1
ATOM 737 O O . VAL A 1 95 ? 5.141 -3.5 -0.024 1 94.19 95 VAL A O 1
ATOM 740 N N . VAL A 1 96 ? 4.559 -5.094 1.398 1 96.12 96 VAL A N 1
ATOM 741 C CA . VAL A 1 96 ? 4.547 -4.184 2.539 1 96.12 96 VAL A CA 1
ATOM 742 C C . VAL A 1 96 ? 5.945 -3.611 2.76 1 96.12 96 VAL A C 1
ATOM 744 O O . VAL A 1 96 ? 6.098 -2.426 3.062 1 96.12 96 VAL A O 1
ATOM 747 N N . TYR A 1 97 ? 6.973 -4.398 2.6 1 95.12 97 TYR A N 1
ATOM 748 C CA . TYR A 1 97 ? 8.352 -3.969 2.783 1 95.12 97 TYR A CA 1
ATOM 749 C C . TYR A 1 97 ? 8.68 -2.783 1.883 1 95.12 97 TYR A C 1
ATOM 751 O O . TYR A 1 97 ? 9.172 -1.755 2.352 1 95.12 97 TYR A O 1
ATOM 759 N N . TYR A 1 98 ? 8.398 -2.881 0.647 1 92.88 98 TYR A N 1
ATOM 760 C CA . TYR A 1 98 ? 8.781 -1.842 -0.303 1 92.88 98 TYR A CA 1
ATOM 761 C C . TYR A 1 98 ? 7.941 -0.584 -0.103 1 92.88 98 TYR A C 1
ATOM 763 O O . TYR A 1 98 ? 8.461 0.532 -0.192 1 92.88 98 TYR A O 1
ATOM 771 N N . PHE A 1 99 ? 6.68 -0.711 0.16 1 94.31 99 PHE A N 1
ATOM 772 C CA . PHE A 1 99 ? 5.832 0.459 0.358 1 94.31 99 PHE A CA 1
ATOM 773 C C . PHE A 1 99 ? 6.188 1.171 1.658 1 94.31 99 PHE A C 1
ATOM 775 O O . PHE A 1 99 ? 6.27 2.4 1.697 1 94.31 99 PHE A O 1
ATOM 782 N N . ALA A 1 100 ? 6.375 0.357 2.676 1 94.31 100 ALA A N 1
ATOM 783 C CA . ALA A 1 100 ? 6.734 0.965 3.953 1 94.31 100 ALA A CA 1
ATOM 784 C C . ALA A 1 100 ? 8.062 1.719 3.85 1 94.31 100 ALA A C 1
ATOM 786 O O . ALA A 1 100 ? 8.203 2.812 4.402 1 94.31 100 ALA A O 1
ATOM 787 N N . LYS A 1 101 ? 8.953 1.126 3.145 1 92.56 101 LYS A N 1
ATOM 788 C CA . LYS A 1 101 ? 10.258 1.762 2.959 1 92.56 101 LYS A CA 1
ATOM 789 C C . LYS A 1 101 ? 10.117 3.078 2.199 1 92.56 101 LYS A C 1
ATOM 791 O O . LYS A 1 101 ? 10.75 4.074 2.557 1 92.56 101 LYS A O 1
ATOM 796 N N . ALA A 1 102 ? 9.375 3.059 1.211 1 91.75 102 ALA A N 1
ATOM 797 C CA . ALA A 1 102 ? 9.164 4.266 0.412 1 91.75 102 ALA A CA 1
ATOM 798 C C . ALA A 1 102 ? 8.492 5.359 1.237 1 91.75 102 ALA A C 1
ATOM 800 O O . ALA A 1 102 ? 8.93 6.516 1.213 1 91.75 102 ALA A O 1
ATOM 801 N N . LEU A 1 103 ? 7.504 5.023 1.984 1 90.75 103 LEU A N 1
ATOM 802 C CA . LEU A 1 103 ? 6.766 5.992 2.793 1 90.75 103 LEU A CA 1
ATOM 803 C C . LEU A 1 103 ? 7.633 6.52 3.932 1 90.75 103 LEU A C 1
ATOM 805 O O . LEU A 1 103 ? 7.543 7.695 4.289 1 90.75 103 LEU A O 1
ATOM 809 N N . GLU A 1 104 ? 8.422 5.645 4.477 1 91.56 104 GLU A N 1
ATOM 810 C CA . GLU A 1 104 ? 9.352 6.043 5.531 1 91.56 104 GLU A CA 1
ATOM 811 C C . GLU A 1 104 ? 10.32 7.113 5.035 1 91.56 104 GLU A C 1
ATOM 813 O O . GLU A 1 104 ? 10.531 8.125 5.707 1 91.56 104 GLU A O 1
ATOM 818 N N . GLU A 1 105 ? 10.914 6.895 3.936 1 88.5 105 GLU A N 1
ATOM 819 C CA . GLU A 1 105 ? 11.875 7.836 3.371 1 88.5 105 GLU A CA 1
ATOM 820 C C . GLU A 1 105 ? 11.219 9.188 3.096 1 88.5 105 GLU A C 1
ATOM 822 O O . GLU A 1 105 ? 11.82 10.234 3.355 1 88.5 105 GLU A O 1
ATOM 827 N N . ARG A 1 106 ? 10.078 9.18 2.727 1 82.5 106 ARG A N 1
ATOM 828 C CA . ARG A 1 106 ? 9.367 10.422 2.426 1 82.5 106 ARG A CA 1
ATOM 829 C C . ARG A 1 106 ? 9 11.164 3.705 1 82.5 106 ARG A C 1
ATOM 831 O O . ARG A 1 106 ? 9.102 12.391 3.766 1 82.5 106 ARG A O 1
ATOM 838 N N . THR A 1 107 ? 8.508 10.391 4.633 1 83.25 107 THR A N 1
ATOM 839 C CA . THR A 1 107 ? 8.148 10.984 5.918 1 83.25 107 THR A CA 1
ATOM 840 C C . THR A 1 107 ? 9.367 11.617 6.582 1 83.25 107 THR A C 1
ATOM 842 O O . THR A 1 107 ? 9.273 12.695 7.172 1 83.25 107 THR A O 1
ATOM 845 N N . ASP A 1 108 ? 10.477 10.898 6.465 1 84.31 108 ASP A N 1
ATOM 846 C CA . ASP A 1 108 ? 11.719 11.414 7.023 1 84.31 108 ASP A CA 1
ATOM 847 C C . ASP A 1 108 ? 12.133 12.719 6.336 1 84.31 108 ASP A C 1
ATOM 849 O O . ASP A 1 108 ? 12.617 13.641 6.984 1 84.31 108 ASP A O 1
ATOM 853 N N . MET A 1 109 ? 11.969 12.734 5.051 1 79.88 109 MET A N 1
ATOM 854 C CA . MET A 1 109 ? 12.297 13.93 4.281 1 79.88 109 MET A CA 1
ATOM 855 C C . MET A 1 109 ? 11.438 15.109 4.707 1 79.88 109 MET A C 1
ATOM 857 O O . MET A 1 109 ? 11.922 16.234 4.785 1 79.88 109 MET A O 1
ATOM 861 N N . GLU A 1 110 ? 10.242 14.836 5.102 1 74.25 110 GLU A N 1
ATOM 862 C CA . GLU A 1 110 ? 9.297 15.891 5.457 1 74.25 110 GLU A CA 1
ATOM 863 C C . GLU A 1 110 ? 9.516 16.359 6.891 1 74.25 110 GLU A C 1
ATOM 865 O O . GLU A 1 110 ? 9.281 17.531 7.207 1 74.25 110 GLU A O 1
ATOM 870 N N . THR A 1 111 ? 9.906 15.375 7.738 1 76.88 111 THR A N 1
ATOM 871 C CA . THR A 1 111 ? 10.062 15.711 9.148 1 76.88 111 THR A CA 1
ATOM 872 C C . THR A 1 111 ? 11.484 16.188 9.438 1 76.88 111 THR A C 1
ATOM 874 O O . THR A 1 111 ? 11.766 16.703 10.523 1 76.88 111 THR A O 1
ATOM 877 N N . GLY A 1 112 ? 12.273 16.359 8.414 1 72.44 112 GLY A N 1
ATOM 878 C CA . GLY A 1 112 ? 13.648 16.781 8.609 1 72.44 112 GLY A CA 1
ATOM 879 C C . GLY A 1 112 ? 14.492 15.766 9.359 1 72.44 112 GLY A C 1
ATOM 880 O O . GLY A 1 112 ? 15.523 16.109 9.93 1 72.44 112 GLY A O 1
ATOM 881 N N . ARG A 1 113 ? 14.016 14.664 9.727 1 59.72 113 ARG A N 1
ATOM 882 C CA . ARG A 1 113 ? 14.773 13.688 10.5 1 59.72 113 ARG A CA 1
ATOM 883 C C . ARG A 1 113 ? 15.703 12.875 9.609 1 59.72 113 ARG A C 1
ATOM 885 O O . ARG A 1 113 ? 15.25 11.977 8.883 1 59.72 113 ARG A O 1
ATOM 892 N N . LYS A 1 114 ? 16.656 13.438 8.852 1 50.78 114 LYS A N 1
ATOM 893 C CA . LYS A 1 114 ? 17.656 12.68 8.102 1 50.78 114 LYS A CA 1
ATOM 894 C C . LYS A 1 114 ? 18.422 11.734 9.008 1 50.78 114 LYS A C 1
ATOM 896 O O . LYS A 1 114 ? 18.625 12.031 10.195 1 50.78 114 LYS A O 1
ATOM 901 N N . HIS A 1 115 ? 18.25 10.297 8.875 1 40.81 115 HIS A N 1
ATOM 902 C CA . HIS A 1 115 ? 19.203 9.516 9.656 1 40.81 115 HIS A CA 1
ATOM 903 C C . HIS A 1 115 ? 20.609 10.125 9.602 1 40.81 115 HIS A C 1
ATOM 905 O O . HIS A 1 115 ? 21.125 10.391 8.516 1 40.81 115 HIS A O 1
ATOM 911 N N . LEU A 1 116 ? 20.938 11.031 10.523 1 32.78 116 LEU A N 1
ATOM 912 C CA . LEU A 1 116 ? 22.344 11.32 10.75 1 32.78 116 LEU A CA 1
ATOM 913 C C . LEU A 1 116 ? 23.172 10.047 10.742 1 32.78 116 LEU A C 1
ATOM 915 O O . LEU A 1 116 ? 22.75 9.016 11.273 1 32.78 116 LEU A O 1
ATOM 919 N N . MET B 1 1 ? 14.516 -14.039 -29.062 1 29.53 1 MET B N 1
ATOM 920 C CA . MET B 1 1 ? 13.195 -13.758 -28.516 1 29.53 1 MET B CA 1
ATOM 921 C C . MET B 1 1 ? 13.273 -13.531 -27 1 29.53 1 MET B C 1
ATOM 923 O O . MET B 1 1 ? 13.445 -14.477 -26.234 1 29.53 1 MET B O 1
ATOM 927 N N . SER B 1 2 ? 14.125 -12.633 -26.562 1 36.53 2 SER B N 1
ATOM 928 C CA . SER B 1 2 ? 14.5 -12.344 -25.188 1 36.53 2 SER B CA 1
ATOM 929 C C . SER B 1 2 ? 13.273 -12.242 -24.281 1 36.53 2 SER B C 1
ATOM 931 O O . SER B 1 2 ? 12.375 -11.43 -24.547 1 36.53 2 SER B O 1
ATOM 933 N N . SER B 1 3 ? 12.703 -13.281 -23.859 1 40.28 3 SER B N 1
ATOM 934 C CA . SER B 1 3 ? 11.547 -13.445 -22.984 1 40.28 3 SER B CA 1
ATOM 935 C C . SER B 1 3 ? 11.469 -12.32 -21.953 1 40.28 3 SER B C 1
ATOM 937 O O . SER B 1 3 ? 12.336 -12.211 -21.094 1 40.28 3 SER B O 1
ATOM 939 N N . ILE B 1 4 ? 11.227 -11.086 -22.422 1 47.09 4 ILE B N 1
ATOM 940 C CA . ILE B 1 4 ? 11.188 -9.875 -21.609 1 47.09 4 ILE B CA 1
ATOM 941 C C . ILE B 1 4 ? 10.43 -10.148 -20.312 1 47.09 4 ILE B C 1
ATOM 943 O O . ILE B 1 4 ? 9.242 -10.477 -20.344 1 47.09 4 ILE B O 1
ATOM 947 N N . SER B 1 5 ? 11.188 -10.719 -19.391 1 58.44 5 SER B N 1
ATOM 948 C CA . SER B 1 5 ? 10.727 -11.234 -18.109 1 58.44 5 SER B CA 1
ATOM 949 C C . SER B 1 5 ? 9.742 -10.281 -17.453 1 58.44 5 SER B C 1
ATOM 951 O O . SER B 1 5 ? 9.992 -9.078 -17.359 1 58.44 5 SER B O 1
ATOM 953 N N . ARG B 1 6 ? 8.344 -10.523 -17.578 1 74.06 6 ARG B N 1
ATOM 954 C CA . ARG B 1 6 ? 7.203 -9.82 -17 1 74.06 6 ARG B CA 1
ATOM 955 C C . ARG B 1 6 ? 7.438 -9.516 -15.523 1 74.06 6 ARG B C 1
ATOM 957 O O . ARG B 1 6 ? 7.98 -10.344 -14.789 1 74.06 6 ARG B O 1
ATOM 964 N N . LEU B 1 7 ? 7.43 -8.227 -15.125 1 83 7 LEU B N 1
ATOM 965 C CA . LEU B 1 7 ? 7.562 -7.832 -13.727 1 83 7 LEU B CA 1
ATOM 966 C C . LEU B 1 7 ? 6.531 -8.555 -12.859 1 83 7 LEU B C 1
ATOM 968 O O . LEU B 1 7 ? 5.352 -8.617 -13.219 1 83 7 LEU B O 1
ATOM 972 N N . SER B 1 8 ? 7.047 -9.188 -11.836 1 87.38 8 SER B N 1
ATOM 973 C CA . SER B 1 8 ? 6.137 -9.719 -10.828 1 87.38 8 SER B CA 1
ATOM 974 C C . SER B 1 8 ? 5.465 -8.594 -10.047 1 87.38 8 SER B C 1
ATOM 976 O O . SER B 1 8 ? 5.891 -7.441 -10.117 1 87.38 8 SER B O 1
ATOM 978 N N . THR B 1 9 ? 4.48 -8.938 -9.414 1 89.69 9 THR B N 1
ATOM 979 C CA . THR B 1 9 ? 3.805 -7.977 -8.547 1 89.69 9 THR B CA 1
ATOM 980 C C . THR B 1 9 ? 4.797 -7.305 -7.605 1 89.69 9 THR B C 1
ATOM 982 O O . THR B 1 9 ? 4.77 -6.082 -7.434 1 89.69 9 THR B O 1
ATOM 985 N N . VAL B 1 10 ? 5.645 -8.055 -7.016 1 88.31 10 VAL B N 1
ATOM 986 C CA . VAL B 1 10 ? 6.633 -7.57 -6.055 1 88.31 10 VAL B CA 1
ATOM 987 C C . VAL B 1 10 ? 7.602 -6.613 -6.75 1 88.31 10 VAL B C 1
ATOM 989 O O . VAL B 1 10 ? 7.961 -5.574 -6.188 1 88.31 10 VAL B O 1
ATOM 992 N N . GLU B 1 11 ? 8.016 -7.027 -7.938 1 89.94 11 GLU B N 1
ATOM 993 C CA . GLU B 1 11 ? 8.938 -6.168 -8.68 1 89.94 11 GLU B CA 1
ATOM 994 C C . GLU B 1 11 ? 8.281 -4.832 -9.031 1 89.94 11 GLU B C 1
ATOM 996 O O . GLU B 1 11 ? 8.938 -3.789 -9.008 1 89.94 11 GLU B O 1
ATOM 1001 N N . VAL B 1 12 ? 7.086 -4.859 -9.391 1 92.19 12 VAL B N 1
ATOM 1002 C CA . VAL B 1 12 ? 6.332 -3.639 -9.664 1 92.19 12 VAL B CA 1
ATOM 1003 C C . VAL B 1 12 ? 6.336 -2.744 -8.422 1 92.19 12 VAL B C 1
ATOM 1005 O O . VAL B 1 12 ? 6.602 -1.543 -8.523 1 92.19 12 VAL B O 1
ATOM 1008 N N . MET B 1 13 ? 6.098 -3.277 -7.266 1 92.31 13 MET B N 1
ATOM 1009 C CA . MET B 1 13 ? 6.066 -2.518 -6.02 1 92.31 13 MET B CA 1
ATOM 1010 C C . MET B 1 13 ? 7.441 -1.947 -5.691 1 92.31 13 MET B C 1
ATOM 1012 O O . MET B 1 13 ? 7.555 -0.818 -5.211 1 92.31 13 MET B O 1
ATOM 1016 N N . ARG B 1 14 ? 8.398 -2.729 -5.98 1 91.62 14 ARG B N 1
ATOM 1017 C CA . ARG B 1 14 ? 9.766 -2.301 -5.734 1 91.62 14 ARG B CA 1
ATOM 1018 C C . ARG B 1 14 ? 10.133 -1.107 -6.609 1 91.62 14 ARG B C 1
ATOM 1020 O O . ARG B 1 14 ? 10.68 -0.117 -6.117 1 91.62 14 ARG B O 1
ATOM 1027 N N . VAL B 1 15 ? 9.859 -1.2 -7.832 1 89.94 15 VAL B N 1
ATOM 1028 C CA . VAL B 1 15 ? 10.172 -0.134 -8.781 1 89.94 15 VAL B CA 1
ATOM 1029 C C . VAL B 1 15 ? 9.344 1.106 -8.453 1 89.94 15 VAL B C 1
ATOM 1031 O O . VAL B 1 15 ? 9.859 2.227 -8.461 1 89.94 15 VAL B O 1
ATOM 1034 N N . ALA B 1 16 ? 8.062 0.925 -8.18 1 90.5 16 ALA B N 1
ATOM 1035 C CA . ALA B 1 16 ? 7.195 2.049 -7.824 1 90.5 16 ALA B CA 1
ATOM 1036 C C . ALA B 1 16 ? 7.703 2.756 -6.57 1 90.5 16 ALA B C 1
ATOM 1038 O O . ALA B 1 16 ? 7.707 3.986 -6.504 1 90.5 16 ALA B O 1
ATOM 1039 N N . GLY B 1 17 ? 8.094 1.963 -5.531 1 90.38 17 GLY B N 1
ATOM 1040 C CA . GLY B 1 17 ? 8.664 2.537 -4.324 1 90.38 17 GLY B CA 1
ATOM 1041 C C . GLY B 1 17 ? 9.898 3.379 -4.586 1 90.38 17 GLY B C 1
ATOM 1042 O O . GLY B 1 17 ? 10.039 4.473 -4.035 1 90.38 17 GLY B O 1
ATOM 1043 N N . ALA B 1 18 ? 10.75 2.887 -5.414 1 86.62 18 ALA B N 1
ATOM 1044 C CA . ALA B 1 18 ? 11.977 3.613 -5.754 1 86.62 18 ALA B CA 1
ATOM 1045 C C . ALA B 1 18 ? 11.656 4.918 -6.477 1 86.62 18 ALA B C 1
ATOM 1047 O O . ALA B 1 18 ? 12.281 5.945 -6.223 1 86.62 18 ALA B O 1
ATOM 1048 N N . ARG B 1 19 ? 10.773 4.809 -7.348 1 83.94 19 ARG B N 1
ATOM 1049 C CA . ARG B 1 19 ? 10.344 5.996 -8.086 1 83.94 19 ARG B CA 1
ATOM 1050 C C . ARG B 1 19 ? 9.734 7.031 -7.148 1 83.94 19 ARG B C 1
ATOM 1052 O O . ARG B 1 19 ? 9.969 8.234 -7.301 1 83.94 19 ARG B O 1
ATOM 1059 N N . PHE B 1 20 ? 8.945 6.609 -6.316 1 87.19 20 PHE B N 1
ATOM 1060 C CA . PHE B 1 20 ? 8.289 7.473 -5.34 1 87.19 20 PHE B CA 1
ATOM 1061 C C . PHE B 1 20 ? 9.328 8.227 -4.512 1 87.19 20 PHE B C 1
ATOM 1063 O O . PHE B 1 20 ? 9.156 9.414 -4.227 1 87.19 20 PHE B O 1
ATOM 1070 N N . ILE B 1 21 ? 10.336 7.527 -4.047 1 83.81 21 ILE B N 1
ATOM 1071 C CA . ILE B 1 21 ? 11.398 8.156 -3.264 1 83.81 21 ILE B CA 1
ATOM 1072 C C . ILE B 1 21 ? 12.117 9.203 -4.109 1 83.81 21 ILE B C 1
ATOM 1074 O O . ILE B 1 21 ? 12.414 10.297 -3.629 1 83.81 21 ILE B O 1
ATOM 1078 N N . GLN B 1 22 ? 12.438 8.773 -5.324 1 78.5 22 GLN B N 1
ATOM 1079 C CA . GLN B 1 22 ? 13.203 9.656 -6.203 1 78.5 22 GLN B CA 1
ATOM 1080 C C . GLN B 1 22 ? 12.359 10.836 -6.664 1 78.5 22 GLN B C 1
ATOM 1082 O O . GLN B 1 22 ? 12.867 11.953 -6.797 1 78.5 22 GLN B O 1
ATOM 1087 N N . PHE B 1 23 ? 11.125 10.453 -7.109 1 71.19 23 PHE B N 1
ATOM 1088 C CA . PHE B 1 23 ? 10.266 11.484 -7.688 1 71.19 23 PHE B CA 1
ATOM 1089 C C . PHE B 1 23 ? 9.148 11.859 -6.723 1 71.19 23 PHE B C 1
ATOM 1091 O O . PHE B 1 23 ? 8.578 10.992 -6.055 1 71.19 23 PHE B O 1
ATOM 1098 N N . SER B 1 24 ? 9.438 12.688 -5.777 1 58.47 24 SER B N 1
ATOM 1099 C CA . SER B 1 24 ? 8.438 13.078 -4.789 1 58.47 24 SER B CA 1
ATOM 1100 C C . SER B 1 24 ? 7.043 13.164 -5.414 1 58.47 24 SER B C 1
ATOM 1102 O O . SER B 1 24 ? 6.902 13.125 -6.637 1 58.47 24 SER B O 1
ATOM 1104 N N . SER B 1 25 ? 5.98 13.031 -4.465 1 57.84 25 SER B N 1
ATOM 1105 C CA . SER B 1 25 ? 4.574 13.281 -4.758 1 57.84 25 SER B CA 1
ATOM 1106 C C . SER B 1 25 ? 4.391 14.57 -5.551 1 57.84 25 SER B C 1
ATOM 1108 O O . SER B 1 25 ? 3.289 14.859 -6.023 1 57.84 25 SER B O 1
ATOM 1110 N N . GLN B 1 26 ? 5.496 15.305 -5.609 1 52.19 26 GLN B N 1
ATOM 1111 C CA . GLN B 1 26 ? 5.355 16.641 -6.164 1 52.19 26 GLN B CA 1
ATOM 1112 C C . GLN B 1 26 ? 4.973 16.594 -7.641 1 52.19 26 GLN B C 1
ATOM 1114 O O . GLN B 1 26 ? 4.309 17.5 -8.148 1 52.19 26 GLN B O 1
ATOM 1119 N N . ARG B 1 27 ? 5.555 15.68 -8.234 1 51.28 27 ARG B N 1
ATOM 1120 C CA . ARG B 1 27 ? 5.148 15.625 -9.633 1 51.28 27 ARG B CA 1
ATOM 1121 C C . ARG B 1 27 ? 3.627 15.609 -9.758 1 51.28 27 ARG B C 1
ATOM 1123 O O . ARG B 1 27 ? 3.08 16.062 -10.766 1 51.28 27 ARG B O 1
ATOM 1130 N N . TYR B 1 28 ? 2.969 14.867 -8.797 1 51.47 28 TYR B N 1
ATOM 1131 C CA . TYR B 1 28 ? 1.514 14.844 -8.883 1 51.47 28 TYR B CA 1
ATOM 1132 C C . TYR B 1 28 ? 0.911 16.125 -8.32 1 51.47 28 TYR B C 1
ATOM 1134 O O . TYR B 1 28 ? -0.288 16.375 -8.469 1 51.47 28 TYR B O 1
ATOM 1142 N N . ALA B 1 29 ? 1.55 16.781 -7.461 1 47.41 29 ALA B N 1
ATOM 1143 C CA . ALA B 1 29 ? 1.053 18.062 -6.949 1 47.41 29 ALA B CA 1
ATOM 1144 C C . ALA B 1 29 ? 0.799 19.047 -8.086 1 47.41 29 ALA B C 1
ATOM 1146 O O . ALA B 1 29 ? 0.006 19.984 -7.938 1 47.41 29 ALA B O 1
ATOM 1147 N N . ASP B 1 30 ? 1.788 19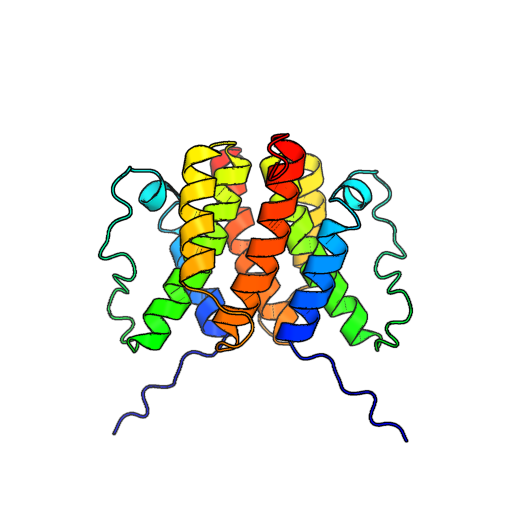.406 -8.867 1 47.22 30 ASP B N 1
ATOM 1148 C CA . ASP B 1 30 ? 1.541 20.422 -9.898 1 47.22 30 ASP B CA 1
ATOM 1149 C C . ASP B 1 30 ? 0.434 19.969 -10.852 1 47.22 30 ASP B C 1
ATOM 1151 O O . ASP B 1 30 ? 0.199 18.781 -11.016 1 47.22 30 ASP B O 1
ATOM 1155 N N . ASP B 1 31 ? -0.707 20.828 -10.945 1 45.09 31 ASP B N 1
ATOM 1156 C CA . ASP B 1 31 ? -1.891 20.672 -11.781 1 45.09 31 ASP B CA 1
ATOM 1157 C C . ASP B 1 31 ? -1.6 19.766 -12.984 1 45.09 31 ASP B C 1
ATOM 1159 O O . ASP B 1 31 ? -2.486 19.5 -13.797 1 45.09 31 ASP B O 1
ATOM 1163 N N . SER B 1 32 ? -0.534 19.781 -13.391 1 41.97 32 SER B N 1
ATOM 1164 C CA . SER B 1 32 ? -0.343 19.031 -14.633 1 41.97 32 SER B CA 1
ATOM 1165 C C . SER B 1 32 ? -0.224 17.531 -14.375 1 41.97 32 SER B C 1
ATOM 1167 O O . SER B 1 32 ? 0.8 17.062 -13.867 1 41.97 32 SER B O 1
ATOM 1169 N N . ILE B 1 33 ? -1.163 16.938 -13.695 1 44.47 33 ILE B N 1
ATOM 1170 C CA . ILE B 1 33 ? -1.083 15.492 -13.773 1 44.47 33 ILE B CA 1
ATOM 1171 C C . ILE B 1 33 ? -0.261 15.086 -15 1 44.47 33 ILE B C 1
ATOM 1173 O O . ILE B 1 33 ? -0.654 15.359 -16.141 1 44.47 33 ILE B O 1
ATOM 1177 N N . PRO B 1 34 ? 0.974 15.227 -15.062 1 39.56 34 PRO B N 1
ATOM 1178 C CA . PRO B 1 34 ? 1.605 14.906 -16.344 1 39.56 34 PRO B CA 1
ATOM 1179 C C . PRO B 1 34 ? 0.956 13.711 -17.031 1 39.56 34 PRO B C 1
ATOM 1181 O O . PRO B 1 34 ? 0.553 12.75 -16.375 1 39.56 34 PRO B O 1
ATOM 1184 N N . LYS B 1 35 ? 0.101 14.039 -17.969 1 38.97 35 LYS B N 1
ATOM 1185 C CA . LYS B 1 35 ? -0.354 12.992 -18.891 1 38.97 35 LYS B CA 1
ATOM 1186 C C . LYS B 1 35 ? 0.638 11.836 -18.938 1 38.97 35 LYS B C 1
ATOM 1188 O O . LYS B 1 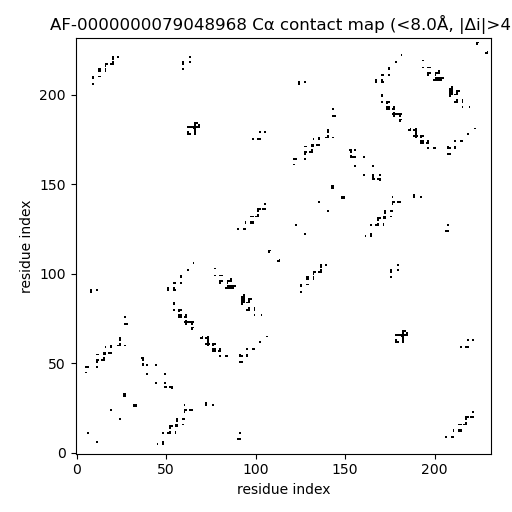35 ? 0.252 10.695 -19.188 1 38.97 35 LYS B O 1
ATOM 1193 N N . HIS B 1 36 ? 1.92 12.211 -19.438 1 38.72 36 HIS B N 1
ATOM 1194 C CA . HIS B 1 36 ? 2.842 11.148 -19.812 1 38.72 36 HIS B CA 1
ATOM 1195 C C . HIS B 1 36 ? 3.287 10.344 -18.59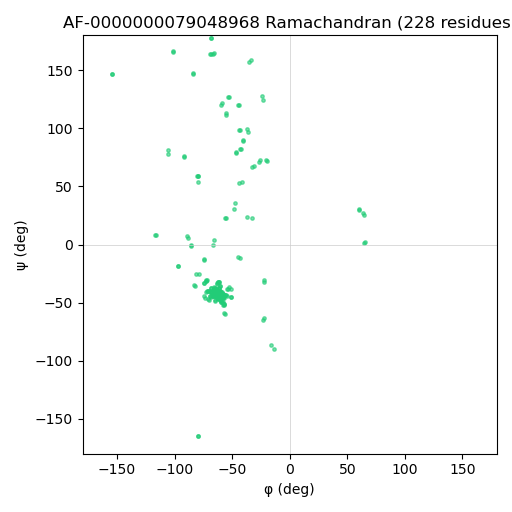4 1 38.72 36 HIS B C 1
ATOM 1197 O O . HIS B 1 36 ? 4.461 10.383 -18.219 1 38.72 36 HIS B O 1
ATOM 1203 N N . VAL B 1 37 ? 2.871 10.648 -17.469 1 41.44 37 VAL B N 1
ATOM 1204 C CA . VAL B 1 37 ? 3.361 9.914 -16.297 1 41.44 37 VAL B CA 1
ATOM 1205 C C . VAL B 1 37 ? 4.023 8.617 -16.75 1 41.44 37 VAL B C 1
ATOM 1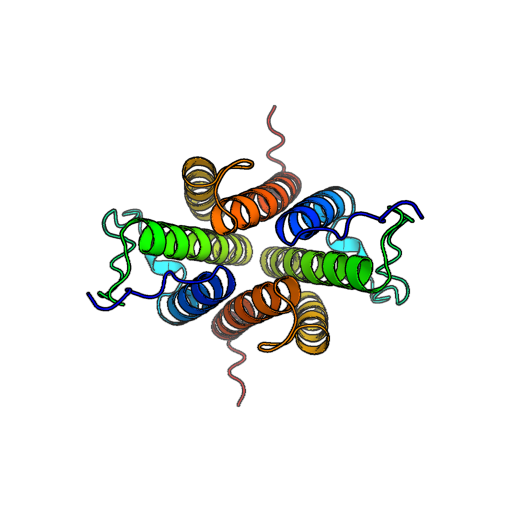207 O O . VAL B 1 37 ? 5.09 8.25 -16.234 1 41.44 37 VAL B O 1
ATOM 1210 N N . LEU B 1 38 ? 3.264 7.461 -16.938 1 42.03 38 LEU B N 1
ATOM 1211 C CA . LEU B 1 38 ? 4.195 6.336 -16.969 1 42.03 38 LEU B CA 1
ATOM 1212 C C . LEU B 1 38 ? 5.367 6.625 -17.906 1 42.03 38 LEU B C 1
ATOM 1214 O O . LEU B 1 38 ? 5.266 6.426 -19.109 1 42.03 38 LEU B O 1
ATOM 1218 N N . GLY B 1 39 ? 5.668 7.719 -18 1 38.75 39 GLY B N 1
ATOM 1219 C CA . GLY B 1 39 ? 6.996 7.875 -18.562 1 38.75 39 GLY B CA 1
ATOM 1220 C C . GLY B 1 39 ? 7.973 6.809 -18.109 1 38.75 39 GLY B C 1
ATOM 1221 O O . GLY B 1 39 ? 8.766 7.039 -17.203 1 38.75 39 GLY B O 1
ATOM 1222 N N . CYS B 1 40 ? 7.434 5.816 -17.766 1 39.53 40 CYS B N 1
ATOM 1223 C CA . CYS B 1 40 ? 8.352 4.707 -17.516 1 39.53 40 CYS B CA 1
ATOM 1224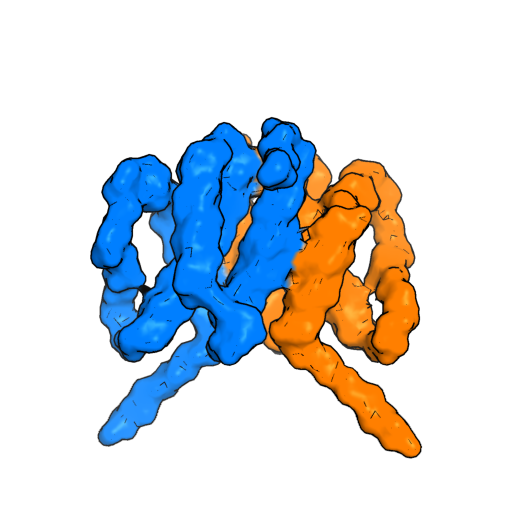 C C . CYS B 1 40 ? 9.625 4.863 -18.328 1 39.53 40 CYS B C 1
ATOM 1226 O O . CYS B 1 40 ? 9.578 5 -19.547 1 39.53 40 CYS B O 1
ATOM 1228 N N . THR B 1 41 ? 10.391 5.762 -17.922 1 44.47 41 THR B N 1
ATOM 1229 C CA . THR B 1 41 ? 11.695 5.457 -18.5 1 44.47 41 THR B CA 1
ATOM 1230 C C . THR B 1 41 ? 11.812 3.973 -18.828 1 44.47 41 THR B C 1
ATOM 1232 O O . THR B 1 41 ? 11.195 3.133 -18.172 1 44.47 41 THR B O 1
ATOM 1235 N N . PRO B 1 42 ? 12.188 3.674 -20.078 1 51.47 42 PRO B N 1
ATOM 1236 C CA . PRO B 1 42 ? 12.273 2.338 -20.672 1 51.47 42 PRO B CA 1
ATOM 1237 C C . PRO B 1 42 ? 12.922 1.318 -19.734 1 51.47 42 PRO B C 1
ATOM 1239 O O . PRO B 1 42 ? 14.109 1.446 -19.406 1 51.47 42 PRO B O 1
ATOM 1242 N N . LEU B 1 43 ? 12.383 1.227 -18.516 1 58.78 43 LEU B N 1
ATOM 1243 C CA . LEU B 1 43 ? 12.984 0.042 -17.906 1 58.78 43 LEU B CA 1
ATOM 1244 C C . LEU B 1 43 ? 12.742 -1.19 -18.781 1 58.78 43 LEU B C 1
ATOM 1246 O O . LEU B 1 43 ? 12.852 -2.322 -18.297 1 58.78 43 LEU B O 1
ATOM 1250 N N . GLY B 1 44 ? 12.516 -0.573 -20.109 1 73.12 44 GLY B N 1
ATOM 1251 C CA . GLY B 1 44 ? 12.227 -1.709 -20.969 1 73.12 44 GLY B CA 1
ATOM 1252 C C . GLY B 1 44 ? 10.945 -2.434 -20.594 1 73.12 44 GLY B C 1
ATOM 1253 O O . GLY B 1 44 ? 10.797 -3.627 -20.875 1 73.12 44 GLY B O 1
ATOM 1254 N N . LEU B 1 45 ? 10.07 -1.658 -19.953 1 76.88 45 LEU B N 1
ATOM 1255 C CA . LEU B 1 45 ? 8.828 -2.287 -19.5 1 76.88 45 LEU B CA 1
ATOM 1256 C C . LEU B 1 45 ? 7.797 -2.322 -20.609 1 76.88 45 LEU B C 1
ATOM 1258 O O . LEU B 1 45 ? 7.77 -1.436 -21.469 1 76.88 45 LEU B O 1
ATOM 1262 N N . SER B 1 46 ? 7.031 -3.387 -20.547 1 85.75 46 SER B N 1
ATOM 1263 C CA . SER B 1 46 ? 5.852 -3.424 -21.406 1 85.75 46 SER B CA 1
ATOM 1264 C C . SER B 1 46 ? 4.844 -2.352 -21 1 85.75 46 SER B C 1
ATOM 1266 O O . SER B 1 46 ? 4.965 -1.743 -19.938 1 85.75 46 SER B O 1
ATOM 1268 N N . ASP B 1 47 ? 3.922 -2.119 -21.906 1 84.44 47 ASP B N 1
ATOM 1269 C CA . ASP B 1 47 ? 2.881 -1.136 -21.609 1 84.44 47 ASP B CA 1
ATOM 1270 C C . ASP B 1 47 ? 2.145 -1.474 -20.328 1 84.44 47 ASP B C 1
ATOM 1272 O O . ASP B 1 47 ? 1.882 -0.592 -19.5 1 84.44 47 ASP B O 1
ATOM 1276 N N . GLN B 1 48 ? 1.797 -2.713 -20.125 1 88.69 48 GLN B N 1
ATOM 1277 C CA . GLN B 1 48 ? 1.081 -3.129 -18.922 1 88.69 48 GLN B CA 1
ATOM 1278 C C . GLN B 1 48 ? 1.945 -2.951 -17.672 1 88.69 48 GLN B C 1
ATOM 1280 O O . GLN B 1 48 ? 1.452 -2.533 -16.625 1 88.69 48 GLN B O 1
ATOM 1285 N N . GLU B 1 49 ? 3.188 -3.287 -17.812 1 88.44 49 GLU B N 1
ATOM 1286 C CA . GLU B 1 49 ? 4.105 -3.125 -16.688 1 88.44 49 GLU B CA 1
ATOM 1287 C C . GLU B 1 49 ? 4.238 -1.658 -16.297 1 88.44 49 GLU B C 1
ATOM 1289 O O . GLU B 1 49 ? 4.266 -1.331 -15.109 1 88.44 49 GLU B O 1
ATOM 1294 N N . ALA B 1 50 ? 4.336 -0.843 -17.188 1 87.38 50 ALA B N 1
ATOM 1295 C CA . ALA B 1 50 ? 4.438 0.591 -16.922 1 87.38 50 ALA B CA 1
ATOM 1296 C C . ALA B 1 50 ? 3.186 1.111 -16.219 1 87.38 50 ALA B C 1
ATOM 1298 O O . ALA B 1 50 ? 3.273 1.937 -15.312 1 87.38 50 ALA B O 1
ATOM 1299 N N . LYS B 1 51 ? 2.074 0.654 -16.688 1 89.88 51 LYS B N 1
ATOM 1300 C CA . LYS B 1 51 ? 0.811 1.042 -16.062 1 89.88 51 LYS B CA 1
ATOM 1301 C C . LYS B 1 51 ? 0.735 0.553 -14.617 1 89.88 51 LYS B C 1
ATOM 1303 O O . LYS B 1 51 ? 0.232 1.26 -13.742 1 89.88 51 LYS B O 1
ATOM 1308 N N . ASP B 1 52 ? 1.228 -0.608 -14.469 1 93.31 52 ASP B N 1
ATOM 1309 C CA . ASP B 1 52 ? 1.219 -1.179 -13.125 1 93.31 52 ASP B CA 1
ATOM 1310 C C . ASP B 1 52 ? 2.137 -0.396 -12.195 1 93.31 52 ASP B C 1
ATOM 1312 O O . ASP B 1 52 ? 1.785 -0.14 -11.039 1 93.31 52 ASP B O 1
ATOM 1316 N N . VAL B 1 53 ? 3.266 -0.078 -12.648 1 91.25 53 VAL B N 1
ATOM 1317 C CA . VAL B 1 53 ? 4.203 0.705 -11.852 1 91.25 53 VAL B CA 1
ATOM 1318 C C . VAL B 1 53 ? 3.598 2.07 -11.531 1 91.25 53 VAL B C 1
ATOM 1320 O O . VAL B 1 53 ? 3.695 2.553 -10.406 1 91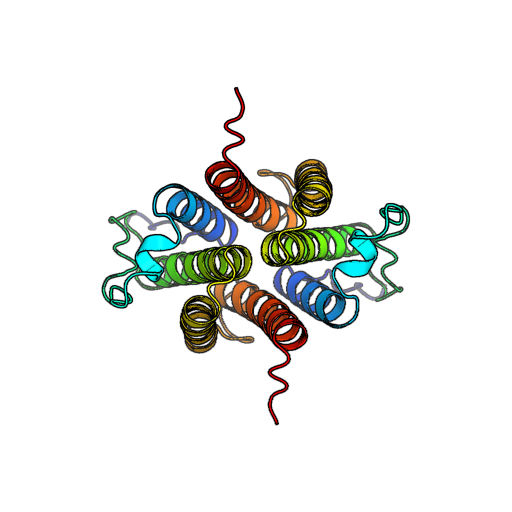.25 53 VAL B O 1
ATOM 1323 N N . GLU B 1 54 ? 3.02 2.65 -12.5 1 90.12 54 GLU B N 1
ATOM 1324 C CA . GLU B 1 54 ? 2.385 3.949 -12.297 1 90.12 54 GLU B CA 1
ATOM 1325 C C . GLU B 1 54 ? 1.26 3.857 -11.266 1 90.12 54 GLU B C 1
ATOM 1327 O O . GLU B 1 54 ? 1.112 4.742 -10.422 1 90.12 54 GLU B O 1
ATOM 1332 N N . LEU B 1 55 ? 0.507 2.861 -11.406 1 93.56 55 LEU B N 1
ATOM 1333 C CA . LEU B 1 55 ? -0.611 2.676 -10.492 1 93.56 55 LEU B CA 1
ATOM 1334 C C . LEU B 1 55 ? -0.119 2.541 -9.055 1 93.56 55 LEU B C 1
ATOM 1336 O O . LEU B 1 55 ? -0.67 3.164 -8.141 1 93.56 55 LEU B O 1
ATOM 1340 N N . ALA B 1 56 ? 0.873 1.694 -8.898 1 93.44 56 ALA B N 1
ATOM 1341 C CA . ALA B 1 56 ? 1.461 1.526 -7.574 1 93.44 56 ALA B CA 1
ATOM 1342 C C . ALA B 1 56 ? 2.066 2.834 -7.07 1 93.44 56 ALA B C 1
ATOM 1344 O O . ALA B 1 56 ? 1.957 3.162 -5.887 1 93.44 56 ALA B O 1
ATOM 1345 N N . HIS B 1 57 ? 2.631 3.561 -7.914 1 90.56 57 HIS B N 1
ATOM 1346 C CA . HIS B 1 57 ? 3.186 4.867 -7.582 1 90.56 57 HIS B CA 1
ATOM 1347 C C . HIS B 1 57 ? 2.088 5.844 -7.168 1 90.56 57 HIS B C 1
ATOM 1349 O O . HIS B 1 57 ? 2.273 6.637 -6.242 1 90.56 57 HIS B O 1
ATOM 1355 N N . LEU B 1 58 ? 1.021 5.844 -7.816 1 91.25 58 LEU B N 1
ATOM 1356 C CA . LEU B 1 58 ? -0.102 6.723 -7.504 1 91.25 58 LEU B CA 1
ATOM 1357 C C . LEU B 1 58 ? -0.62 6.461 -6.094 1 91.25 58 LEU B C 1
ATOM 1359 O O . LEU B 1 58 ? -0.984 7.395 -5.379 1 91.25 58 LEU B O 1
ATOM 1363 N N . LEU B 1 59 ? -0.672 5.184 -5.758 1 93.31 59 LEU B N 1
ATOM 1364 C CA . LEU B 1 59 ? -1.118 4.844 -4.41 1 93.31 59 LEU B CA 1
ATOM 1365 C C . LEU B 1 59 ? -0.193 5.457 -3.365 1 93.31 59 LEU B C 1
ATOM 1367 O O . LEU B 1 59 ? -0.66 6.016 -2.369 1 93.31 59 LEU B O 1
ATOM 1371 N N . LEU B 1 60 ? 1.093 5.359 -3.621 1 92.06 60 LEU B N 1
ATOM 1372 C CA . LEU B 1 60 ? 2.07 5.934 -2.701 1 92.06 60 LEU B CA 1
ATOM 1373 C C . LEU B 1 60 ? 1.96 7.453 -2.67 1 92.06 60 LEU B C 1
ATOM 1375 O O . LEU B 1 60 ? 2.035 8.062 -1.601 1 92.06 60 LEU B O 1
ATOM 1379 N N . ALA B 1 61 ? 1.781 8.039 -3.783 1 90.94 61 ALA B N 1
ATOM 1380 C CA . ALA B 1 61 ? 1.654 9.492 -3.873 1 90.94 61 ALA B CA 1
ATOM 1381 C C . ALA B 1 61 ? 0.388 9.977 -3.174 1 90.94 61 ALA B C 1
ATOM 1383 O O . ALA B 1 61 ? 0.392 11.023 -2.521 1 90.94 61 ALA B O 1
ATOM 1384 N N . PHE B 1 62 ? -0.647 9.211 -3.301 1 91.19 62 PHE B N 1
ATOM 1385 C CA . PHE B 1 62 ? -1.906 9.508 -2.631 1 91.19 62 PHE B CA 1
ATOM 1386 C C . PHE B 1 62 ? -1.709 9.602 -1.121 1 91.19 62 PHE B C 1
ATOM 1388 O O . PHE B 1 62 ? -2.16 10.555 -0.487 1 91.19 62 PHE B O 1
ATOM 1395 N N . THR B 1 63 ? -1.097 8.562 -0.573 1 90.88 63 THR B N 1
ATOM 1396 C CA . THR B 1 63 ? -0.857 8.508 0.864 1 90.88 63 THR B CA 1
ATOM 1397 C C . THR B 1 63 ? 0.033 9.664 1.312 1 90.88 63 THR B C 1
ATOM 1399 O O . THR B 1 63 ? -0.145 10.203 2.406 1 90.88 63 THR B O 1
ATOM 1402 N N . ASP B 1 64 ? 0.944 10.109 0.486 1 87.44 64 ASP B N 1
ATOM 1403 C CA . ASP B 1 64 ? 1.853 11.211 0.784 1 87.44 64 ASP B CA 1
ATOM 1404 C C . ASP B 1 64 ? 1.1 12.539 0.854 1 87.44 64 ASP B C 1
ATOM 1406 O O . ASP B 1 64 ? 1.358 13.359 1.736 1 87.44 64 ASP B O 1
ATOM 1410 N N . MET B 1 65 ? 0.157 12.695 -0.064 1 88.12 65 MET B N 1
ATOM 1411 C CA . MET B 1 65 ? -0.6 13.945 -0.1 1 88.12 65 MET B CA 1
ATOM 1412 C C . MET B 1 65 ? -1.576 14.023 1.069 1 88.12 65 MET B C 1
ATOM 1414 O O . MET B 1 65 ? -1.842 15.109 1.59 1 88.12 65 MET B O 1
ATOM 1418 N N . VAL B 1 66 ? -2.051 12.883 1.487 1 85.31 66 VAL B N 1
ATOM 1419 C CA . VAL B 1 66 ? -2.895 12.836 2.678 1 85.31 66 VAL B CA 1
ATOM 1420 C C . VAL B 1 66 ? -2.08 13.242 3.904 1 85.31 66 VAL B C 1
ATOM 1422 O O . VAL B 1 66 ? -2.545 14.031 4.73 1 85.31 66 VAL B O 1
ATOM 1425 N N . GLY B 1 67 ? -0.902 12.781 3.965 1 83.25 67 GLY B N 1
ATOM 1426 C CA . GLY B 1 67 ? -0.015 13.125 5.066 1 83.25 67 GLY B CA 1
ATOM 1427 C C . GLY B 1 67 ? 0.32 14.602 5.125 1 83.25 67 GLY B C 1
ATOM 1428 O O . GLY B 1 67 ? 0.468 15.172 6.207 1 83.25 67 GLY B O 1
ATOM 1429 N N . LYS B 1 68 ? 0.39 15.156 3.99 1 82.69 68 LYS B N 1
ATOM 1430 C CA . LYS B 1 68 ? 0.707 16.578 3.893 1 82.69 68 LYS B CA 1
ATOM 1431 C C . LYS B 1 68 ? -0.552 17.438 4.02 1 82.69 68 LYS B C 1
ATOM 1433 O O . LYS B 1 68 ? -0.489 18.656 3.916 1 82.69 68 LYS B O 1
ATOM 1438 N N . GLN B 1 69 ? -1.644 16.797 4.168 1 83.56 69 GLN B N 1
ATOM 1439 C CA . GLN B 1 69 ? -2.955 17.406 4.309 1 83.56 69 GLN B CA 1
ATOM 1440 C C . GLN B 1 69 ? -3.303 18.25 3.078 1 83.56 69 GLN B C 1
ATOM 1442 O O . GLN B 1 69 ? -3.889 19.328 3.199 1 83.56 69 GLN B O 1
ATOM 1447 N N . GLN B 1 70 ? -2.801 17.844 1.971 1 85.56 70 GLN B N 1
ATOM 1448 C CA . GLN B 1 70 ? -3.195 18.375 0.673 1 85.56 70 GLN B CA 1
ATOM 1449 C C . GLN B 1 70 ? -4.332 17.562 0.061 1 85.56 70 GLN B C 1
ATOM 1451 O O . GLN B 1 70 ? -4.133 16.875 -0.938 1 85.56 70 GLN B O 1
ATOM 1456 N N . TYR B 1 71 ? -5.516 17.734 0.556 1 84.88 71 TYR B N 1
ATOM 1457 C CA . TYR B 1 71 ? -6.641 16.844 0.329 1 84.88 71 TYR B CA 1
ATOM 1458 C C . TYR B 1 71 ? -7.168 16.984 -1.094 1 84.88 71 TYR B C 1
ATOM 1460 O O . TYR B 1 71 ? -7.641 16 -1.684 1 84.88 71 TYR B O 1
ATOM 1468 N N . ASP B 1 72 ? -7.023 18.234 -1.638 1 87.5 72 ASP B N 1
ATOM 1469 C CA . ASP B 1 72 ? -7.457 18.391 -3.023 1 87.5 72 ASP B CA 1
ATOM 1470 C C . ASP B 1 72 ? -6.582 17.562 -3.969 1 87.5 72 ASP B C 1
ATOM 1472 O O . ASP B 1 72 ? -7.09 16.906 -4.879 1 87.5 72 ASP B O 1
ATOM 1476 N N . ARG B 1 73 ? -5.344 17.625 -3.742 1 86.88 73 ARG B N 1
ATOM 1477 C CA . ARG B 1 73 ? -4.414 16.828 -4.543 1 86.88 73 ARG B CA 1
ATOM 1478 C C . ARG B 1 73 ? -4.578 15.344 -4.266 1 86.88 73 ARG B C 1
ATOM 1480 O O . ARG B 1 73 ? -4.543 14.523 -5.191 1 86.88 73 ARG B O 1
ATOM 1487 N N . ALA B 1 74 ? -4.703 15 -3.008 1 89.88 74 ALA B N 1
ATOM 1488 C CA . ALA B 1 74 ? -4.934 13.602 -2.629 1 89.88 74 ALA B CA 1
ATOM 1489 C C . ALA B 1 74 ? -6.152 13.031 -3.346 1 89.88 74 ALA B C 1
ATOM 1491 O O . ALA B 1 74 ? -6.133 11.891 -3.809 1 89.88 74 ALA B O 1
ATOM 1492 N N . ARG B 1 75 ? -7.156 13.844 -3.486 1 88.81 75 ARG B N 1
ATOM 1493 C CA . ARG B 1 75 ? -8.391 13.406 -4.133 1 88.81 75 ARG B CA 1
ATOM 1494 C C . ARG B 1 75 ? -8.172 13.156 -5.617 1 88.81 75 ARG B C 1
ATOM 1496 O O . ARG B 1 75 ? -8.734 12.219 -6.184 1 88.81 75 ARG B O 1
ATOM 1503 N N . LYS B 1 76 ? -7.441 13.984 -6.234 1 89.62 76 LYS B N 1
ATOM 1504 C CA . LYS B 1 76 ? -7.117 13.781 -7.641 1 89.62 76 LYS B CA 1
ATOM 1505 C C . LYS B 1 76 ? -6.375 12.461 -7.852 1 89.62 76 LYS B C 1
ATOM 1507 O O . LYS B 1 76 ? -6.691 11.703 -8.766 1 89.62 76 LYS B O 1
ATOM 1512 N N . LEU B 1 77 ? -5.441 12.219 -7.043 1 90.25 77 LEU B N 1
ATOM 1513 C CA . LEU B 1 77 ? -4.664 10.992 -7.121 1 90.25 77 LEU B CA 1
ATOM 1514 C C . LEU B 1 77 ? -5.535 9.773 -6.816 1 90.25 77 LEU B C 1
ATOM 1516 O O . LEU B 1 77 ? -5.414 8.742 -7.477 1 90.25 77 LEU B O 1
ATOM 1520 N N . GLN B 1 78 ? -6.367 9.914 -5.844 1 91.94 78 GLN B N 1
ATOM 1521 C CA . GLN B 1 78 ? -7.316 8.859 -5.5 1 91.94 78 GLN B CA 1
ATOM 1522 C C . GLN B 1 78 ? -8.219 8.531 -6.684 1 91.94 78 GLN B C 1
ATOM 1524 O O . GLN B 1 78 ? -8.492 7.355 -6.957 1 91.94 78 GLN B O 1
ATOM 1529 N N . ASN B 1 79 ? -8.688 9.547 -7.285 1 92.19 79 ASN B N 1
ATOM 1530 C CA . ASN B 1 79 ? -9.523 9.344 -8.461 1 92.19 79 ASN B CA 1
ATOM 1531 C C . ASN B 1 79 ? -8.773 8.609 -9.562 1 92.19 79 ASN B C 1
ATOM 1533 O O . ASN B 1 79 ? -9.336 7.742 -10.242 1 92.19 79 ASN B O 1
ATOM 1537 N N . LEU B 1 80 ? -7.586 8.953 -9.719 1 90.62 80 LEU B N 1
ATOM 1538 C CA . LEU B 1 80 ? -6.762 8.273 -10.719 1 90.62 80 LEU B CA 1
ATOM 1539 C C . LEU B 1 80 ? -6.57 6.805 -10.352 1 90.62 80 LEU B C 1
ATOM 1541 O O . LEU B 1 80 ? -6.645 5.934 -11.219 1 90.62 80 LEU B O 1
ATOM 1545 N N . CYS B 1 81 ? -6.285 6.473 -9.094 1 93.31 81 CYS B N 1
ATOM 1546 C CA . CYS B 1 81 ? -6.195 5.09 -8.641 1 93.31 81 CYS B CA 1
ATOM 1547 C C . CYS B 1 81 ? -7.484 4.332 -8.938 1 93.31 81 CYS B C 1
ATOM 1549 O O . CYS B 1 81 ? -7.445 3.207 -9.445 1 93.31 81 CYS B O 1
ATOM 1551 N N . HIS B 1 82 ? -8.562 5.023 -8.664 1 91.25 82 HIS B N 1
ATOM 1552 C CA . HIS B 1 82 ? -9.867 4.402 -8.844 1 91.25 82 HIS B CA 1
ATOM 1553 C C . HIS B 1 82 ? -10.117 4.074 -10.312 1 91.25 82 HIS B C 1
ATOM 1555 O O . HIS B 1 82 ? -10.664 3.016 -10.633 1 91.25 82 HIS B O 1
ATOM 1561 N N . PHE B 1 83 ? -9.719 4.902 -11.172 1 91.31 83 PHE B N 1
ATOM 1562 C CA . PHE B 1 83 ? -9.953 4.738 -12.602 1 91.31 83 PHE B CA 1
ATOM 1563 C C . PHE B 1 83 ? -9.047 3.656 -13.172 1 91.31 83 PHE B C 1
ATOM 1565 O O . PHE B 1 83 ? -9.445 2.918 -14.078 1 91.31 83 PHE B O 1
ATOM 1572 N N . LEU B 1 84 ? -7.898 3.551 -12.641 1 93.38 84 LEU B N 1
ATOM 1573 C CA . LEU B 1 84 ? -6.887 2.697 -13.25 1 93.38 84 LEU B CA 1
ATOM 1574 C C . LEU B 1 84 ? -6.855 1.326 -12.586 1 93.38 84 LEU B C 1
ATOM 1576 O O . LEU B 1 84 ? -6.293 0.376 -13.133 1 93.38 84 LEU B O 1
ATOM 1580 N N . SER B 1 85 ? -7.391 1.22 -11.438 1 94.81 85 SER B N 1
ATOM 1581 C CA . SER B 1 85 ? -7.402 -0.065 -10.742 1 94.81 85 SER B CA 1
ATOM 1582 C C . SER B 1 85 ? -8.766 -0.746 -10.875 1 94.81 85 SER B C 1
ATOM 1584 O O . SER B 1 85 ? -9.703 -0.164 -11.406 1 94.81 85 SER B O 1
ATOM 1586 N N . SER B 1 86 ? -8.773 -2.055 -10.523 1 94.19 86 SER B N 1
ATOM 1587 C CA . SER B 1 86 ? -9.984 -2.859 -10.578 1 94.19 86 SER B CA 1
ATOM 1588 C C . SER B 1 86 ? -9.922 -4.023 -9.594 1 94.19 86 SER B C 1
ATOM 1590 O O . SER B 1 86 ? -8.875 -4.637 -9.422 1 94.19 86 SER B O 1
ATOM 1592 N N . SER B 1 87 ? -11.102 -4.379 -9.055 1 92.44 87 SER B N 1
ATOM 1593 C CA . SER B 1 87 ? -11.18 -5.516 -8.141 1 92.44 87 SER B CA 1
ATOM 1594 C C . SER B 1 87 ? -11.062 -6.836 -8.898 1 92.44 87 SER B C 1
ATOM 1596 O O . SER B 1 87 ? -10.859 -7.891 -8.289 1 92.44 87 SER B O 1
ATOM 1598 N N . THR B 1 88 ? -11.195 -6.762 -10.234 1 92.88 88 THR B N 1
ATOM 1599 C CA . THR B 1 88 ? -11.117 -7.973 -11.047 1 92.88 88 THR B CA 1
ATOM 1600 C C . THR B 1 88 ? -9.914 -7.922 -11.984 1 92.88 88 THR B C 1
ATOM 1602 O O . THR B 1 88 ? -9.797 -8.742 -12.898 1 92.88 88 THR B O 1
ATOM 1605 N N . GLY B 1 89 ? -9.039 -6.945 -11.844 1 93.69 89 GLY B N 1
ATOM 1606 C CA . GLY B 1 89 ? -7.852 -6.816 -12.68 1 93.69 89 GLY B CA 1
ATOM 1607 C C . GLY B 1 89 ? -6.723 -7.734 -12.258 1 93.69 89 GLY B C 1
ATOM 1608 O O . GLY B 1 89 ? -6.953 -8.758 -11.609 1 93.69 89 GLY B O 1
ATOM 1609 N N . ASN B 1 90 ? -5.496 -7.469 -12.758 1 92.25 90 ASN B N 1
ATOM 1610 C CA . ASN B 1 90 ? -4.336 -8.242 -12.336 1 92.25 90 ASN B CA 1
ATOM 1611 C C . ASN B 1 90 ? -3.975 -7.973 -10.875 1 92.25 90 ASN B C 1
ATOM 1613 O O . ASN B 1 90 ? -4.66 -7.207 -10.195 1 92.25 90 ASN B O 1
ATOM 1617 N N . THR B 1 91 ? -3.025 -8.617 -10.414 1 92.88 91 THR B N 1
ATOM 1618 C CA . THR B 1 91 ? -2.717 -8.594 -8.984 1 92.88 91 THR B CA 1
ATOM 1619 C C . THR B 1 91 ? -2.398 -7.176 -8.523 1 92.88 91 THR B C 1
ATOM 1621 O O . THR B 1 91 ? -2.863 -6.746 -7.465 1 92.88 91 THR B O 1
ATOM 1624 N N . VAL B 1 92 ? -1.612 -6.422 -9.25 1 94.5 92 VAL B N 1
ATOM 1625 C CA . VAL B 1 92 ? -1.249 -5.059 -8.875 1 94.5 92 VAL B CA 1
ATOM 1626 C C . VAL B 1 92 ? -2.502 -4.188 -8.82 1 94.5 92 VAL B C 1
ATOM 1628 O O . VAL B 1 92 ? -2.697 -3.43 -7.867 1 94.5 92 VAL B O 1
ATOM 1631 N N . GLN B 1 93 ? -3.32 -4.305 -9.812 1 95.25 93 GLN B N 1
ATOM 1632 C CA . GLN B 1 93 ? -4.562 -3.541 -9.883 1 95.25 93 GLN B CA 1
ATOM 1633 C C . GLN B 1 93 ? -5.449 -3.824 -8.672 1 95.25 93 GLN B C 1
ATOM 1635 O O . GLN B 1 93 ? -6.035 -2.904 -8.102 1 95.25 93 GLN B O 1
ATOM 1640 N N . ARG B 1 94 ? -5.488 -5.039 -8.352 1 94.25 94 ARG B N 1
ATOM 1641 C CA . ARG B 1 94 ? -6.359 -5.43 -7.25 1 94.25 94 ARG B CA 1
ATOM 1642 C C . ARG B 1 94 ? -5.793 -4.969 -5.914 1 94.25 94 ARG B C 1
ATOM 1644 O O . ARG B 1 94 ? -6.535 -4.531 -5.035 1 94.25 94 ARG B O 1
ATOM 1651 N N . VAL B 1 95 ? -4.512 -5.074 -5.691 1 94.19 95 VAL B N 1
ATOM 1652 C CA . VAL B 1 95 ? -3.865 -4.59 -4.477 1 94.19 95 VAL B CA 1
ATOM 1653 C C . VAL B 1 95 ? -4.121 -3.096 -4.312 1 94.19 95 VAL B C 1
ATOM 1655 O O . VAL B 1 95 ? -4.578 -2.648 -3.26 1 94.19 95 VAL B O 1
ATOM 1658 N N . VAL B 1 96 ? -3.891 -2.363 -5.348 1 96.12 96 VAL B N 1
ATOM 1659 C CA . VAL B 1 96 ? -4.062 -0.916 -5.293 1 96.12 96 VAL B CA 1
ATOM 1660 C C . VAL B 1 96 ? -5.531 -0.578 -5.059 1 96.12 96 VAL B C 1
ATOM 1662 O O . VAL B 1 96 ? -5.852 0.341 -4.297 1 96.12 96 VAL B O 1
ATOM 1665 N N . TYR B 1 97 ? -6.434 -1.295 -5.652 1 95.12 97 TYR B N 1
ATOM 1666 C CA . TYR B 1 97 ? -7.867 -1.064 -5.504 1 95.12 97 TYR B CA 1
ATOM 1667 C C . TYR B 1 97 ? -8.281 -1.132 -4.039 1 95.12 97 TYR B C 1
ATOM 1669 O O . TYR B 1 97 ? -8.922 -0.213 -3.527 1 95.12 97 TYR B O 1
ATOM 1677 N N . TYR B 1 98 ? -7.918 -2.145 -3.369 1 92.94 98 TYR B N 1
ATOM 1678 C CA . TYR B 1 98 ? -8.367 -2.344 -1.995 1 92.94 98 TYR B CA 1
ATOM 1679 C C . TYR B 1 98 ? -7.703 -1.343 -1.056 1 92.94 98 TYR B C 1
ATOM 1681 O O . TYR B 1 98 ? -8.344 -0.823 -0.141 1 92.94 98 TYR B O 1
ATOM 1689 N N . PHE B 1 99 ? -6.457 -1.058 -1.234 1 94.19 99 PHE B N 1
ATOM 1690 C CA . PHE B 1 99 ? -5.773 -0.11 -0.361 1 94.19 99 PHE B CA 1
ATOM 1691 C C . PHE B 1 99 ? -6.293 1.305 -0.585 1 94.19 99 PHE B C 1
ATOM 1693 O O . PHE B 1 99 ? -6.527 2.045 0.372 1 94.19 99 PHE B O 1
ATOM 1700 N N . ALA B 1 100 ? -6.441 1.626 -1.854 1 94.38 100 ALA B N 1
ATOM 1701 C CA . ALA B 1 100 ? -6.953 2.963 -2.148 1 94.38 100 ALA B CA 1
ATOM 1702 C C . ALA B 1 100 ? -8.352 3.158 -1.565 1 94.38 100 ALA B C 1
ATOM 1704 O O . ALA B 1 100 ? -8.656 4.223 -1.025 1 94.38 100 ALA B O 1
ATOM 1705 N N . LYS B 1 101 ? -9.133 2.135 -1.675 1 92.56 101 LYS B N 1
ATOM 1706 C CA . LYS B 1 101 ? -10.484 2.203 -1.135 1 92.56 101 LYS B CA 1
ATOM 1707 C C . LYS B 1 101 ? -10.461 2.383 0.381 1 92.56 101 LYS B C 1
ATOM 1709 O O . LYS B 1 101 ? -11.227 3.176 0.928 1 92.56 101 LYS B O 1
ATOM 1714 N N . ALA B 1 102 ? -9.656 1.665 0.999 1 91.62 102 ALA B N 1
ATOM 1715 C CA . ALA B 1 102 ? -9.547 1.757 2.453 1 91.62 102 ALA B CA 1
ATOM 1716 C C . ALA B 1 102 ? -9.07 3.141 2.881 1 91.62 102 ALA B C 1
ATOM 1718 O O . ALA B 1 102 ? -9.641 3.746 3.793 1 91.62 102 ALA B O 1
ATOM 1719 N N . LEU B 1 103 ? -8.086 3.664 2.236 1 90.81 103 LEU B N 1
ATOM 1720 C CA . LEU B 1 103 ? -7.523 4.965 2.574 1 90.81 103 LEU B CA 1
ATOM 1721 C C . LEU B 1 103 ? -8.516 6.082 2.268 1 90.81 103 LEU B C 1
ATOM 1723 O O . LEU B 1 103 ? -8.594 7.07 3.006 1 90.81 103 LEU B O 1
ATOM 1727 N N . GLU B 1 104 ? -9.227 5.914 1.188 1 91.75 104 GLU B N 1
ATOM 1728 C CA . GLU B 1 104 ? -10.258 6.883 0.827 1 91.75 104 GLU B CA 1
ATOM 1729 C C . GLU B 1 104 ? -11.32 6.992 1.918 1 91.75 104 GLU B C 1
ATOM 1731 O O . GLU B 1 104 ? -11.695 8.094 2.316 1 91.75 104 GLU B O 1
ATOM 1736 N N . GLU B 1 105 ? -11.812 5.91 2.355 1 88.69 105 GLU B N 1
ATOM 1737 C CA . GLU B 1 105 ? -12.844 5.891 3.385 1 88.69 105 GLU B CA 1
ATOM 1738 C C . GLU B 1 105 ? -12.352 6.539 4.676 1 88.69 105 GLU B C 1
ATOM 1740 O O . GLU B 1 105 ? -13.086 7.289 5.324 1 88.69 105 GLU B O 1
ATOM 1745 N N . ARG B 1 106 ? -11.203 6.367 4.957 1 82.69 106 ARG B N 1
ATOM 1746 C CA . ARG B 1 106 ? -10.633 6.938 6.172 1 82.69 106 ARG B CA 1
ATOM 1747 C C . ARG B 1 106 ? -10.438 8.445 6.035 1 82.69 106 ARG B C 1
ATOM 1749 O O . ARG B 1 106 ? -10.695 9.195 6.977 1 82.69 106 ARG B O 1
ATOM 1756 N N . THR B 1 107 ? -9.891 8.797 4.898 1 83.5 107 THR B N 1
ATOM 1757 C CA . THR B 1 107 ? -9.688 10.219 4.633 1 83.5 107 THR B CA 1
ATOM 1758 C C . THR B 1 107 ? -11.008 10.969 4.672 1 83.5 107 THR B C 1
ATOM 1760 O O . THR B 1 107 ? -11.078 12.086 5.203 1 83.5 107 THR B O 1
ATOM 1763 N N . ASP B 1 108 ? -12.023 10.32 4.102 1 84.69 108 ASP B N 1
ATOM 1764 C CA . ASP B 1 108 ? -13.352 10.93 4.109 1 84.69 108 ASP B CA 1
ATOM 1765 C C . ASP B 1 108 ? -13.875 11.086 5.535 1 84.69 108 ASP B C 1
ATOM 1767 O O . ASP B 1 108 ? -14.508 12.094 5.863 1 84.69 108 ASP B O 1
ATOM 1771 N N . MET B 1 109 ? -13.633 10.086 6.32 1 80.19 109 MET B N 1
ATOM 1772 C CA . MET B 1 109 ? -14.055 10.125 7.715 1 80.19 109 MET B CA 1
ATOM 1773 C C . MET B 1 109 ? -13.367 11.258 8.461 1 80.19 109 MET B C 1
ATOM 1775 O O . MET B 1 109 ? -13.984 11.922 9.297 1 80.19 109 MET B O 1
ATOM 1779 N N . GLU B 1 110 ? -12.188 11.547 8.078 1 74.5 110 GLU B N 1
ATOM 1780 C CA . GLU B 1 110 ? -11.398 12.562 8.766 1 74.5 110 GLU B CA 1
ATOM 1781 C C . GLU B 1 110 ? -11.758 13.969 8.289 1 74.5 110 GLU B C 1
ATOM 1783 O O . GLU B 1 110 ? -11.688 14.93 9.055 1 74.5 110 GLU B O 1
ATOM 1788 N N . THR B 1 111 ? -12.062 14.031 6.984 1 77.44 111 THR B N 1
ATOM 1789 C CA . THR B 1 111 ? -12.352 15.336 6.402 1 77.44 111 THR B CA 1
ATOM 1790 C C . THR B 1 111 ? -13.836 15.672 6.535 1 77.44 111 THR B C 1
ATOM 1792 O O . THR B 1 111 ? -14.242 16.812 6.301 1 77.44 111 THR B O 1
ATOM 1795 N N . GLY B 1 112 ? -14.578 14.844 7.219 1 73.06 112 GLY B N 1
ATOM 1796 C CA . GLY B 1 112 ? -16 15.078 7.371 1 73.06 112 GLY B CA 1
ATOM 1797 C C . GLY B 1 112 ? -16.766 14.984 6.062 1 73.06 112 GLY B C 1
ATOM 1798 O O . GLY B 1 112 ? -17.875 15.508 5.941 1 73.06 112 GLY B O 1
ATOM 1799 N N . ARG B 1 113 ? -16.188 14.688 4.98 1 60.53 113 ARG B N 1
ATOM 1800 C CA . ARG B 1 113 ? -16.859 14.656 3.689 1 60.53 113 ARG B CA 1
ATOM 1801 C C . ARG B 1 113 ? -17.625 13.344 3.504 1 60.53 113 ARG B C 1
ATOM 1803 O O . ARG B 1 113 ? -17.016 12.312 3.221 1 60.53 113 ARG B O 1
ATOM 1810 N N . LYS B 1 114 ? -18.594 12.93 4.336 1 51.5 114 LYS B N 1
ATOM 1811 C CA . LYS B 1 114 ? -19.422 11.758 4.105 1 51.5 114 LYS B CA 1
ATOM 1812 C C . LYS B 1 114 ? -20.125 11.836 2.752 1 51.5 114 LYS B C 1
ATOM 1814 O O . LYS B 1 114 ? -20.453 12.93 2.275 1 51.5 114 LYS B O 1
ATOM 1819 N N . HIS B 1 115 ? -19.766 10.891 1.695 1 41.62 115 HIS B N 1
ATOM 1820 C CA . HIS B 1 115 ? -20.641 10.93 0.529 1 41.62 115 HIS B CA 1
ATOM 1821 C C . HIS B 1 115 ? -22.109 11.086 0.941 1 41.62 115 HIS B C 1
ATOM 1823 O O . HIS B 1 115 ? -22.594 10.32 1.771 1 41.62 115 HIS B O 1
ATOM 1829 N N . LEU B 1 116 ? -22.594 12.336 1.082 1 33.19 116 LEU B N 1
ATOM 1830 C CA . LEU B 1 116 ? -24.047 12.531 1.087 1 33.19 116 LEU B CA 1
ATOM 1831 C C . LEU B 1 116 ? -24.719 11.625 0.063 1 33.19 116 LEU B C 1
ATOM 1833 O O . LEU B 1 116 ? -24.203 11.453 -1.048 1 33.19 116 LEU B O 1
#

Solvent-accessible surface area (backbone atoms only — not comparable to full-atom values): 12467 Å² total; per-residue (Å²): 129,79,73,74,75,73,75,46,64,54,51,33,38,44,52,16,22,53,46,43,58,73,46,51,52,54,61,61,58,47,87,55,60,56,83,70,52,64,57,54,63,75,78,72,58,51,74,68,53,33,51,46,23,41,45,49,28,36,53,54,33,22,44,50,24,35,31,68,64,37,54,71,53,20,49,54,34,45,50,48,42,59,72,73,28,30,88,83,52,57,70,56,27,25,41,49,33,32,46,51,51,27,50,48,55,48,50,27,65,73,68,65,53,64,89,122,130,78,75,73,77,74,74,47,64,54,52,32,38,44,53,16,21,52,44,44,58,74,44,51,53,54,62,61,58,47,89,53,58,56,82,67,51,65,54,52,65,77,76,72,58,51,73,67,52,27,51,45,23,41,46,48,28,36,53,54,32,22,44,50,24,36,31,68,63,37,55,72,52,18,47,53,35,45,51,48,41,59,73,72,28,31,89,81,52,56,71,56,28,27,42,49,32,31,48,50,51,27,50,49,55,48,50,27,64,71,68,65,54,64,88,123

Radius of gyration: 17.06 Å; Cα contacts (8 Å, |Δi|>4): 289; chains: 2; bounding box: 46×53×52 Å

Organism: Rubus argutus (NCBI:txid59490)

Nearest PDB structures (foldseek):
  6kpb-assembly1_C-2  TM=9.186E-01  e=3.151E-01  Arabidopsis thaliana
  8fy4-assembly1_B  TM=4.974E-01  e=3.050E+00  Gallus gallus
  8amz-assembly1_S  TM=5.494E-01  e=7.099E+00  Spinacia oleracea
  6kpb-assembly1_C-2  TM=9.190E-01  e=5.437E-01  Arabidopsis thaliana
  8amz-assembly1_S  TM=5.488E-01  e=7.091E+00  Spinacia oleracea

Foldseek 3Di:
DPPLPAQDLVNLLVLLVVCCVVPPLVCLVPVCVPPVPLPVPCCPHDPVSSLLSVLSNLLVSLVVCVVVVVVVSSVVSLVVLCVSADCPDDPSSNVSNVSSVVVVVVSCVVVVVPVD/DPPLPAQDLVNLLVLLVVCCVVPPLVCLVPVCNPPCVLPVPCCPHDPVSSLLSSLSNLLVSLVVCVVVVVVVSSVVSLVVLCVSADCPDDPSSNVSNVSSVVVVVVSCVVVVVPVD

Sequence (232 aa):
MSSISRLSTVEVMRVAGARFIQFSSQRYADDSIPKHVLGCTPLGLSDQEAKDVELAHLLLAFTDMVGKQQYDRARKLQNLCHFLSSSTGNTVQRVVYYFAKALEERTDMETGRKHLMSSISRLSTVEVMRVAGARFIQFSSQRYADDSIPKHVLGCTPLGLSDQEAKDVELAHLLLAFTDMVGKQQYDRARKLQNLCHFLSSSTGNTVQRVVYYFAKALEERTDMETGRKHL

InterPro domains:
  IPR005202 Transcription factor GRAS [PS50985] (46-116)

pLDDT: mean 77.77, std 19.57, range [29.53, 96.12]

Secondary structure (DSSP, 8-state):
--------HHHHHHHHHHHHHHS-THHHHSS---SS------SS--HHHHHHHHHHHHHHHHHHHHHTT-HHHHHHHHHHHHHH--TTS-HHHHHHHHHHHHHHHHHHHHHT----/--------HHHHHHHHHHHHHHS-THHHHSS---TT------SS--HHHHHHHHHHHHHHHHHHHHHTT-HHHHHHHHHHHHHH--TTS-HHHHHHHHHHHHHHHHHHHHHT----